Protein AF-A0A1M3KXJ3-F1 (afdb_monomer)

Secondary structure (DSSP, 8-state):
--HHHHHHHHHHHHTTTGGGG-HHHHHT--HHHHHHHHHHHHHHHHHHHH-TT-HHHHHHHHHHHHHHHHHHHHIIIIISPPPPPPPPHHHHHHH--SSPPBPPPTTTTTT--S-HHHHHIIIII-B-SEETTTEEEEEEEEEHHHHS--S--SHHHHHHHTTEEEEEE-TT--EEEEEGGGTTEEEEE-GGGTT-SEEEEESSHHHHHHHHHHHHHHHTTS-HHHHHHHTTS----HHHHHHHHHHHHTT-GGGGSTTSHHHHHHHHHHHTTSTTSS--

Solvent-accessible surface area (backbone atoms only — not comparable to full-atom values): 14868 Å² total; per-residue (Å²): 130,58,69,68,61,51,33,50,52,36,38,54,72,64,36,56,72,66,45,78,80,34,64,68,59,33,23,65,55,50,66,74,48,51,53,36,28,52,53,26,22,53,54,22,48,59,48,22,74,78,38,79,84,42,64,70,40,50,51,47,24,50,54,26,45,46,52,43,31,47,22,35,27,34,16,32,74,73,61,38,61,81,57,48,83,69,74,52,48,70,52,51,58,66,70,57,79,74,66,73,57,50,58,42,61,65,79,74,52,68,84,62,67,52,47,68,66,43,56,43,26,38,47,69,39,31,47,36,59,53,47,73,85,59,32,38,39,52,90,64,70,44,37,37,58,77,74,50,93,69,97,62,94,48,76,66,51,53,57,60,34,56,43,25,34,34,45,28,28,41,82,84,62,23,40,28,24,32,30,40,89,58,62,25,20,27,31,36,22,34,49,96,54,77,48,68,37,42,26,29,42,23,72,21,59,48,45,40,57,51,47,41,49,41,48,55,58,35,53,69,76,39,60,69,66,50,50,77,75,34,60,71,48,32,68,66,55,66,70,40,53,52,49,36,52,59,55,40,46,68,42,32,29,21,24,60,29,74,70,8,48,56,32,50,55,55,50,48,31,58,56,38,57,61,83,83,78,86,80,131

Foldseek 3Di:
DDLLVLLVVLCVVLPPPVCVVPLPCLLPPDPVNLVSLVVSLVSLVVVCVVPVPPVSSVVSNLRSQLSNLSSLQSVLQPVFDDFADQDALVVLQVLDPDADFQAADLVLCVPALADVRQSRCRHRVHHHCAFPPQWGFDNHKDQPLVVDDQPDPDPVVSVVSSQWIFGTAHPQRWTFTQGSVRRRFTWTQGVVSSRSRIAGAFSHPSLVSVLRSLVVVQCVQFDVVQCVPQPPLHAGDPVSLVSSLVSSCNRRVSCCGPRHPNVVSSVSSVVSPPDPDPDD

Nearest PDB structures (foldseek):
  7t8n-assembly1_BBB-2  TM=5.478E-01  e=6.497E+00  Escherichia coli K-12
  5m4y-assembly1_A  TM=4.853E-01  e=4.976E+00  Saccharomyces cerevisiae S288C
  5jr9-assembly1_B  TM=3.675E-01  e=3.248E+00  Nanoarchaeum equitans Kin4-M

pLDDT: mean 92.24, std 11.08, range [33.22, 98.75]

Structure (mmCIF, N/CA/C/O backbone):
data_AF-A0A1M3KXJ3-F1
#
_entry.id   AF-A0A1M3KXJ3-F1
#
loop_
_atom_site.group_PDB
_atom_site.id
_atom_site.type_symbol
_atom_site.label_atom_id
_atom_site.label_alt_id
_atom_site.label_comp_id
_atom_site.label_asym_id
_atom_site.label_entity_id
_atom_site.label_seq_id
_atom_site.pdbx_PDB_ins_code
_atom_site.Cartn_x
_atom_site.Cartn_y
_atom_site.Cartn_z
_atom_site.occupancy
_atom_site.B_iso_or_equiv
_atom_site.auth_seq_id
_atom_site.auth_comp_id
_atom_site.auth_asym_id
_atom_site.auth_atom_id
_atom_site.pdbx_PDB_model_num
ATOM 1 N N . MET A 1 1 ? 23.013 6.408 -27.801 1.00 67.50 1 MET A N 1
ATOM 2 C CA . MET A 1 1 ? 22.512 5.039 -27.582 1.00 67.50 1 MET A CA 1
ATOM 3 C C . MET A 1 1 ? 21.010 5.120 -27.737 1.00 67.50 1 MET A C 1
ATOM 5 O O . MET A 1 1 ? 20.457 6.107 -27.274 1.00 67.50 1 MET A O 1
ATOM 9 N N . ASP A 1 2 ? 20.402 4.199 -28.475 1.00 93.19 2 ASP A N 1
ATOM 10 C CA . ASP A 1 2 ? 18.945 4.160 -28.642 1.00 93.19 2 ASP A CA 1
ATOM 11 C C . ASP A 1 2 ? 18.247 3.865 -27.295 1.00 93.19 2 ASP A C 1
ATOM 13 O O . ASP A 1 2 ? 18.854 3.216 -26.437 1.00 93.19 2 ASP A O 1
ATOM 17 N N . VAL A 1 3 ? 17.026 4.373 -27.084 1.00 95.88 3 VAL A N 1
ATOM 18 C CA . VAL A 1 3 ? 16.330 4.318 -25.778 1.00 95.88 3 VAL A CA 1
ATOM 19 C C . VAL A 1 3 ? 16.058 2.879 -25.346 1.00 95.88 3 VAL A C 1
ATOM 21 O O . VAL A 1 3 ? 16.403 2.505 -24.228 1.00 95.88 3 VAL A O 1
ATOM 24 N N . ILE A 1 4 ? 15.603 2.031 -26.271 1.00 96.88 4 ILE A N 1
ATOM 25 C CA . ILE A 1 4 ? 15.375 0.597 -26.044 1.00 96.88 4 ILE A CA 1
ATOM 26 C C . ILE A 1 4 ? 16.680 -0.087 -25.621 1.00 96.88 4 ILE A C 1
ATOM 28 O O . ILE A 1 4 ? 16.717 -0.865 -24.669 1.00 96.88 4 ILE A O 1
ATOM 32 N N . THR A 1 5 ? 17.792 0.251 -26.284 1.00 97.38 5 THR A N 1
ATOM 33 C CA . THR A 1 5 ? 19.117 -0.284 -25.924 1.00 97.38 5 THR A CA 1
ATOM 34 C C . THR A 1 5 ? 19.537 0.136 -24.513 1.00 97.38 5 THR A C 1
ATOM 36 O O . THR A 1 5 ? 20.148 -0.658 -23.798 1.00 97.38 5 THR A O 1
ATOM 39 N N . LYS A 1 6 ? 19.215 1.371 -24.100 1.00 97.75 6 LYS A N 1
ATOM 40 C CA . LYS A 1 6 ? 19.494 1.865 -22.746 1.00 97.75 6 LYS A CA 1
ATOM 41 C C . LYS A 1 6 ? 18.689 1.094 -21.701 1.00 97.75 6 LYS A C 1
ATOM 43 O O . LYS A 1 6 ? 19.284 0.599 -20.749 1.00 97.75 6 LYS A O 1
ATOM 48 N N . ILE A 1 7 ? 17.383 0.945 -21.915 1.00 97.94 7 ILE A N 1
ATOM 49 C CA . ILE A 1 7 ? 16.487 0.237 -20.993 1.00 97.94 7 ILE A CA 1
ATOM 50 C C . ILE A 1 7 ? 16.932 -1.222 -20.838 1.00 97.94 7 ILE A C 1
ATOM 52 O O . ILE A 1 7 ? 17.139 -1.688 -19.722 1.00 97.94 7 ILE A O 1
ATOM 56 N N . HIS A 1 8 ? 17.207 -1.927 -21.940 1.00 97.88 8 HIS A N 1
ATOM 57 C CA . HIS A 1 8 ? 17.730 -3.294 -21.868 1.00 97.88 8 HIS A CA 1
ATOM 58 C C . HIS A 1 8 ? 19.053 -3.394 -21.102 1.00 97.88 8 HIS A C 1
ATOM 60 O O . HIS A 1 8 ? 19.276 -4.381 -20.407 1.00 97.88 8 HIS A O 1
ATOM 66 N N . ALA A 1 9 ? 19.954 -2.416 -21.226 1.00 98.06 9 ALA A N 1
ATOM 67 C CA . ALA A 1 9 ? 21.210 -2.434 -20.480 1.00 98.06 9 ALA A CA 1
ATOM 68 C C . ALA A 1 9 ? 20.977 -2.334 -18.962 1.00 98.06 9 ALA A C 1
ATOM 70 O O . ALA A 1 9 ? 21.623 -3.064 -18.208 1.00 98.06 9 ALA A O 1
ATOM 71 N N . LEU A 1 10 ? 20.033 -1.491 -18.531 1.00 98.25 10 LEU A N 1
ATOM 72 C CA . LEU A 1 10 ? 19.621 -1.375 -17.128 1.00 98.25 10 LEU A CA 1
ATOM 73 C C . LEU A 1 10 ? 18.997 -2.690 -16.637 1.00 98.25 10 LEU A C 1
ATOM 75 O O . LEU A 1 10 ? 19.512 -3.302 -15.705 1.00 98.25 10 LEU A O 1
ATOM 79 N N . LEU A 1 11 ? 17.980 -3.198 -17.341 1.00 97.69 11 LEU A N 1
ATOM 80 C CA . LEU A 1 11 ? 17.282 -4.441 -16.983 1.00 97.69 11 LEU A CA 1
ATOM 81 C C . LEU A 1 11 ? 18.219 -5.657 -16.914 1.00 97.69 11 LEU A C 1
ATOM 83 O O . LEU A 1 11 ? 18.148 -6.448 -15.975 1.00 97.69 11 LEU A O 1
ATOM 87 N N . ASN A 1 12 ? 19.150 -5.783 -17.864 1.00 97.44 12 ASN A N 1
ATOM 88 C CA . ASN A 1 12 ? 20.148 -6.856 -17.854 1.00 97.44 12 ASN A CA 1
ATOM 89 C C . ASN A 1 12 ? 21.126 -6.743 -16.677 1.00 97.44 12 ASN A C 1
ATOM 91 O O . ASN A 1 12 ? 21.611 -7.767 -16.201 1.00 97.44 12 ASN A O 1
ATOM 95 N N . THR A 1 13 ? 21.438 -5.524 -16.227 1.00 97.75 13 THR A N 1
ATOM 96 C CA . THR A 1 13 ? 22.310 -5.302 -15.061 1.00 97.75 13 THR A CA 1
ATOM 97 C C . THR A 1 13 ? 21.615 -5.748 -13.779 1.00 97.75 13 THR A C 1
ATOM 99 O O . THR A 1 13 ? 22.233 -6.421 -12.959 1.00 97.75 13 THR A O 1
ATOM 102 N N . VAL A 1 14 ? 20.316 -5.460 -13.660 1.00 96.88 14 VAL A N 1
ATOM 103 C CA . VAL A 1 14 ? 19.467 -5.906 -12.543 1.00 96.88 14 VAL A CA 1
ATOM 104 C C . VAL A 1 14 ? 19.217 -7.423 -12.579 1.00 96.88 14 VAL A C 1
ATOM 106 O O . VAL A 1 14 ? 19.021 -8.044 -11.540 1.00 96.88 14 VAL A O 1
ATOM 109 N N . GLY A 1 15 ? 19.270 -8.045 -13.762 1.00 96.75 15 GLY A N 1
ATOM 110 C CA . GLY A 1 15 ? 19.040 -9.484 -13.948 1.00 96.75 15 GLY A CA 1
ATOM 111 C C . GLY A 1 15 ? 17.609 -9.844 -14.362 1.00 96.75 15 GLY A C 1
ATOM 112 O O . GLY A 1 15 ? 17.179 -10.985 -14.194 1.00 96.75 15 GLY A O 1
ATOM 113 N N . VAL A 1 16 ? 16.862 -8.890 -14.914 1.00 96.12 16 VAL A N 1
ATOM 114 C CA . VAL A 1 16 ? 15.500 -9.090 -15.428 1.00 96.12 16 VAL A CA 1
ATOM 115 C C . VAL A 1 16 ? 15.537 -9.862 -16.764 1.00 96.12 16 VAL A C 1
ATOM 117 O O . VAL A 1 16 ? 16.384 -9.564 -17.609 1.00 96.12 16 VAL A O 1
ATOM 120 N N . PRO A 1 17 ? 14.633 -10.841 -17.003 1.00 92.94 17 PRO A N 1
ATOM 121 C CA . PRO A 1 17 ? 13.512 -11.241 -16.143 1.00 92.94 17 PRO A CA 1
ATOM 122 C C . PRO A 1 17 ? 13.842 -12.323 -15.109 1.00 92.94 17 PRO A C 1
ATOM 124 O O . PRO A 1 17 ? 12.994 -12.615 -14.280 1.00 92.94 17 PRO A O 1
ATOM 127 N N . ALA A 1 18 ? 15.037 -12.922 -15.128 1.00 95.00 18 ALA A N 1
ATOM 128 C CA . ALA A 1 18 ? 15.356 -14.083 -14.289 1.00 95.00 18 ALA A CA 1
ATOM 129 C C . ALA A 1 18 ? 15.198 -13.815 -12.780 1.00 95.00 18 ALA A C 1
ATOM 131 O O . ALA A 1 18 ? 14.803 -14.710 -12.040 1.00 95.00 18 ALA A O 1
ATOM 132 N N . ILE A 1 19 ? 15.456 -12.582 -12.331 1.00 95.06 19 ILE A N 1
ATOM 133 C CA . ILE A 1 19 ? 15.269 -12.181 -10.929 1.00 95.06 19 ILE A CA 1
ATOM 134 C C . ILE A 1 19 ? 13.810 -12.289 -10.449 1.00 95.06 19 ILE A C 1
ATOM 136 O O . ILE A 1 19 ? 13.583 -12.449 -9.258 1.00 95.06 19 ILE A O 1
ATOM 140 N N . LEU A 1 20 ? 12.821 -12.271 -11.353 1.00 92.25 20 LEU A N 1
ATOM 141 C CA . LEU A 1 20 ? 11.402 -12.422 -10.999 1.00 92.25 20 LEU A CA 1
ATOM 142 C C . LEU A 1 20 ? 11.062 -13.809 -10.437 1.00 92.25 20 LEU A C 1
ATOM 144 O O . LEU A 1 20 ? 10.040 -13.973 -9.777 1.00 92.25 20 LEU A O 1
ATOM 148 N N . GLU A 1 21 ? 11.916 -14.804 -10.680 1.00 92.88 21 GLU A N 1
ATOM 149 C CA . GLU A 1 21 ? 11.760 -16.159 -10.144 1.00 92.88 21 GLU A CA 1
ATOM 150 C C . GLU A 1 21 ? 12.375 -16.319 -8.739 1.00 92.88 21 GLU A C 1
ATOM 152 O O . GLU A 1 21 ? 12.255 -17.388 -8.137 1.00 92.88 21 GLU A O 1
ATOM 157 N N . ASP A 1 22 ? 13.027 -15.277 -8.208 1.00 95.62 22 ASP A N 1
ATOM 158 C CA . ASP A 1 22 ? 13.734 -15.292 -6.925 1.00 95.62 22 ASP A CA 1
ATOM 159 C C . ASP A 1 22 ? 13.191 -14.194 -5.981 1.00 95.62 22 ASP A C 1
ATOM 161 O O . ASP A 1 22 ? 13.680 -13.058 -5.982 1.00 95.62 22 ASP A O 1
ATOM 165 N N . PRO A 1 23 ? 12.162 -14.504 -5.166 1.00 93.81 23 PRO A N 1
ATOM 166 C CA . PRO A 1 23 ? 11.552 -13.526 -4.268 1.00 93.81 23 PRO A CA 1
ATOM 167 C C . PRO A 1 23 ? 12.518 -13.025 -3.185 1.00 93.81 23 PRO A C 1
ATOM 169 O O . PRO A 1 23 ? 12.415 -11.869 -2.779 1.00 93.81 23 PRO A O 1
ATOM 172 N N . ASP A 1 24 ? 13.481 -13.843 -2.752 1.00 95.00 24 ASP A N 1
ATOM 173 C CA . ASP A 1 24 ? 14.481 -13.442 -1.757 1.00 95.00 24 ASP A CA 1
ATOM 174 C C . ASP A 1 24 ? 15.460 -12.416 -2.357 1.00 95.00 24 ASP A C 1
ATOM 176 O O . ASP A 1 24 ? 15.818 -11.425 -1.708 1.00 95.00 24 ASP A O 1
ATOM 180 N N . ALA A 1 25 ? 15.867 -12.614 -3.617 1.00 96.50 25 ALA A N 1
ATOM 181 C CA . ALA A 1 25 ? 16.697 -11.653 -4.343 1.00 96.50 25 ALA A CA 1
ATOM 182 C C . ALA A 1 25 ? 15.957 -10.339 -4.625 1.00 96.50 25 ALA A C 1
ATOM 184 O O . ALA A 1 25 ? 16.557 -9.270 -4.509 1.00 96.50 25 ALA A O 1
ATOM 185 N N . LEU A 1 26 ? 14.662 -10.396 -4.955 1.00 96.25 26 LEU A N 1
ATOM 186 C CA . LEU A 1 26 ? 13.830 -9.197 -5.103 1.00 96.25 26 LEU A CA 1
ATOM 187 C C . LEU A 1 26 ? 13.688 -8.439 -3.779 1.00 96.25 26 LEU A C 1
ATOM 189 O O . LEU A 1 26 ? 13.876 -7.223 -3.751 1.00 96.25 26 LEU A O 1
ATOM 193 N N . ALA A 1 27 ? 13.409 -9.150 -2.682 1.00 96.25 27 ALA A N 1
ATOM 194 C CA . ALA A 1 27 ? 13.246 -8.548 -1.361 1.00 96.25 27 ALA A CA 1
ATOM 195 C C . ALA A 1 27 ? 14.524 -7.858 -0.874 1.00 96.25 27 ALA A C 1
ATOM 197 O O . ALA A 1 27 ? 14.457 -6.828 -0.215 1.00 96.25 27 ALA A O 1
ATOM 198 N N . THR A 1 28 ? 15.696 -8.405 -1.206 1.00 96.19 28 THR A N 1
ATOM 199 C CA . THR A 1 28 ? 17.003 -7.888 -0.762 1.00 96.19 28 THR A CA 1
ATOM 200 C C . THR A 1 28 ? 17.752 -7.108 -1.845 1.00 96.19 28 THR A C 1
ATOM 202 O O . THR A 1 28 ? 18.958 -6.874 -1.726 1.00 96.19 28 THR A O 1
ATOM 205 N N . MET A 1 29 ? 17.045 -6.690 -2.900 1.00 96.56 29 MET A N 1
ATOM 206 C CA . MET A 1 29 ? 17.603 -5.897 -3.991 1.00 96.56 29 MET A CA 1
ATOM 207 C C . MET A 1 29 ? 18.243 -4.608 -3.462 1.00 96.56 29 MET A C 1
ATOM 209 O O . MET A 1 29 ? 17.649 -3.896 -2.656 1.00 96.56 29 MET A O 1
ATOM 213 N N . SER A 1 30 ? 19.456 -4.303 -3.928 1.00 96.06 30 SER A N 1
ATOM 214 C CA . SER A 1 30 ? 20.171 -3.082 -3.549 1.00 96.06 30 SER A CA 1
ATOM 215 C C . SER A 1 30 ? 19.515 -1.829 -4.121 1.00 96.06 30 SER A C 1
ATOM 217 O O . SER A 1 30 ? 19.021 -1.868 -5.248 1.00 96.06 30 SER A O 1
ATOM 219 N N . ASP A 1 31 ? 19.656 -0.707 -3.418 1.00 94.75 31 ASP A N 1
ATOM 220 C CA . ASP A 1 31 ? 19.168 0.607 -3.859 1.00 94.75 31 ASP A CA 1
ATOM 221 C C . ASP A 1 31 ? 19.671 0.967 -5.269 1.00 94.75 31 ASP A C 1
ATOM 223 O O . ASP A 1 31 ? 18.864 1.285 -6.131 1.00 94.75 31 ASP A O 1
ATOM 227 N N . ASP A 1 32 ? 20.956 0.731 -5.582 1.00 97.31 32 ASP A N 1
ATOM 228 C CA . ASP A 1 32 ? 21.511 0.941 -6.935 1.00 97.31 32 ASP A CA 1
ATOM 229 C C . ASP A 1 32 ? 20.726 0.198 -8.040 1.00 97.31 32 ASP A C 1
ATOM 231 O O . ASP A 1 32 ? 20.614 0.676 -9.166 1.00 97.31 32 ASP A O 1
ATOM 235 N N . HIS A 1 33 ? 20.200 -0.999 -7.753 1.00 97.81 33 HIS A N 1
ATOM 236 C CA . HIS A 1 33 ? 19.404 -1.762 -8.720 1.00 97.81 33 HIS A CA 1
ATOM 237 C C . HIS A 1 33 ? 17.965 -1.243 -8.803 1.00 97.81 33 HIS A C 1
ATOM 239 O O . HIS A 1 33 ? 17.394 -1.248 -9.894 1.00 97.81 33 HIS A O 1
ATOM 245 N N . ARG A 1 34 ? 17.392 -0.770 -7.690 1.00 96.31 34 ARG A N 1
ATOM 246 C CA . ARG A 1 34 ? 16.081 -0.108 -7.688 1.00 96.31 34 ARG A CA 1
ATOM 247 C C . ARG A 1 34 ? 16.135 1.203 -8.463 1.00 96.31 34 ARG A C 1
ATOM 249 O O . ARG A 1 34 ? 15.298 1.402 -9.335 1.00 96.31 34 ARG A O 1
ATOM 256 N N . ASP A 1 35 ? 17.174 2.012 -8.267 1.00 97.31 35 ASP A N 1
ATOM 257 C CA . ASP A 1 35 ? 17.425 3.240 -9.033 1.00 97.31 35 ASP A CA 1
ATOM 258 C C . ASP A 1 35 ? 17.502 2.957 -10.540 1.00 97.31 35 ASP A C 1
ATOM 260 O O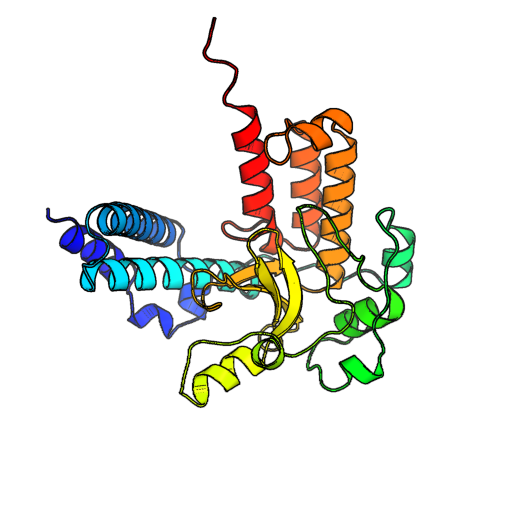 . ASP A 1 35 ? 16.924 3.677 -11.355 1.00 97.31 35 ASP A O 1
ATOM 264 N N . MET A 1 36 ? 18.169 1.865 -10.934 1.00 98.38 36 MET A N 1
ATOM 265 C CA . MET A 1 36 ? 18.207 1.432 -12.335 1.00 98.38 36 MET A CA 1
ATOM 266 C C . MET A 1 36 ? 16.830 1.015 -12.865 1.00 98.38 36 MET A C 1
ATOM 268 O O . MET A 1 36 ? 16.545 1.256 -14.040 1.00 98.38 36 MET A O 1
ATOM 272 N N . LEU A 1 37 ? 15.985 0.381 -12.044 1.00 98.00 37 LEU A N 1
ATOM 273 C CA . LEU A 1 37 ? 14.610 0.038 -12.420 1.00 98.00 37 LEU A CA 1
ATOM 274 C C . LEU A 1 37 ? 13.727 1.284 -12.537 1.00 98.00 37 LEU A C 1
ATOM 276 O O . LEU A 1 37 ? 12.976 1.378 -13.506 1.00 98.00 37 LEU A O 1
ATOM 280 N N . HIS A 1 38 ? 13.858 2.248 -11.623 1.00 97.00 38 HIS A N 1
ATOM 281 C CA . HIS A 1 38 ? 13.211 3.558 -11.725 1.00 97.00 38 HIS A CA 1
ATOM 282 C C . HIS A 1 38 ? 13.610 4.261 -13.024 1.00 97.00 38 HIS A C 1
ATOM 284 O O . HIS A 1 38 ? 12.745 4.626 -13.817 1.00 97.00 38 HIS A O 1
ATOM 290 N N . GLU A 1 39 ? 14.913 4.355 -13.314 1.00 98.19 39 GLU A N 1
ATOM 291 C CA . GLU A 1 39 ? 15.399 4.959 -14.559 1.00 98.19 39 GLU A CA 1
ATOM 292 C C . GLU A 1 39 ? 14.867 4.214 -15.794 1.00 98.19 39 GLU A C 1
ATOM 294 O O . GLU A 1 39 ? 14.459 4.839 -16.774 1.00 98.19 39 GLU A O 1
ATOM 299 N N . ALA A 1 40 ? 14.859 2.879 -15.769 1.00 98.25 40 ALA A N 1
ATOM 300 C CA . ALA A 1 40 ? 14.334 2.063 -16.860 1.00 98.25 40 ALA A CA 1
ATOM 301 C C . ALA A 1 40 ? 12.837 2.313 -17.095 1.00 98.25 40 ALA A C 1
ATOM 303 O O . ALA A 1 40 ? 12.438 2.503 -18.246 1.00 98.25 40 ALA A O 1
ATOM 304 N N . ARG A 1 41 ? 12.040 2.346 -16.021 1.00 97.75 41 ARG A N 1
ATOM 305 C CA . ARG A 1 41 ? 10.599 2.618 -16.048 1.00 97.75 41 ARG A CA 1
ATOM 306 C C . ARG A 1 41 ? 10.313 4.010 -16.591 1.00 97.75 41 ARG A C 1
ATOM 308 O O . ARG A 1 41 ? 9.506 4.137 -17.504 1.00 97.75 41 ARG A O 1
ATOM 315 N N . ASP A 1 42 ? 10.998 5.033 -16.092 1.00 97.81 42 ASP A N 1
ATOM 316 C CA . ASP A 1 42 ? 10.760 6.421 -16.498 1.00 97.81 42 ASP A CA 1
ATOM 317 C C . ASP A 1 42 ? 11.118 6.630 -17.978 1.00 97.81 42 ASP A C 1
ATOM 319 O O . ASP A 1 42 ? 10.345 7.214 -18.738 1.00 97.81 42 ASP A O 1
ATOM 323 N N . LEU A 1 43 ? 12.247 6.067 -18.430 1.00 97.94 43 LEU A N 1
ATOM 324 C CA . LEU A 1 43 ? 12.624 6.077 -19.848 1.00 97.94 43 LEU A CA 1
ATOM 325 C C . LEU A 1 43 ? 11.604 5.349 -20.727 1.00 97.94 43 LEU A C 1
ATOM 327 O O . LEU A 1 43 ? 11.322 5.814 -21.833 1.00 97.94 43 LEU A O 1
ATOM 331 N N . ALA A 1 44 ? 11.102 4.198 -20.274 1.00 97.25 44 ALA A N 1
ATOM 332 C CA . ALA A 1 44 ? 10.108 3.426 -21.008 1.00 97.25 44 ALA A CA 1
ATOM 333 C C . ALA A 1 44 ? 8.773 4.178 -21.075 1.00 97.25 44 ALA A C 1
ATOM 335 O O . ALA A 1 44 ? 8.217 4.302 -22.161 1.00 97.25 44 ALA A O 1
ATOM 336 N N . SER A 1 45 ? 8.323 4.756 -19.960 1.00 96.81 45 SER A N 1
ATOM 337 C CA . SER A 1 45 ? 7.091 5.542 -19.862 1.00 96.81 45 SER A CA 1
ATOM 338 C C . SER A 1 45 ? 7.102 6.726 -20.832 1.00 96.81 45 SER A C 1
ATOM 340 O O . SER A 1 45 ? 6.263 6.794 -21.729 1.00 96.81 45 SER A O 1
ATOM 342 N N . THR A 1 46 ? 8.136 7.577 -20.777 1.00 97.50 46 THR A N 1
ATOM 343 C CA . THR A 1 46 ? 8.282 8.702 -21.721 1.00 97.50 46 THR A CA 1
ATOM 344 C C . THR A 1 46 ? 8.321 8.229 -23.179 1.00 97.50 46 THR A C 1
ATOM 346 O O . THR A 1 46 ? 7.753 8.863 -24.064 1.00 97.50 46 THR A O 1
ATOM 349 N N . ALA A 1 47 ? 8.983 7.105 -23.465 1.00 97.06 47 ALA A N 1
ATOM 350 C CA . ALA A 1 47 ? 9.056 6.584 -24.827 1.00 97.06 47 ALA A CA 1
ATOM 351 C C . ALA A 1 47 ? 7.712 6.014 -25.324 1.00 97.06 47 ALA A C 1
ATOM 353 O O . ALA A 1 47 ? 7.405 6.156 -26.510 1.00 97.06 47 ALA A O 1
ATOM 354 N N . VAL A 1 48 ? 6.915 5.397 -24.445 1.00 97.31 48 VAL A N 1
ATOM 355 C CA . VAL A 1 48 ? 5.551 4.929 -24.746 1.00 97.31 48 VAL A CA 1
ATOM 356 C C . VAL A 1 48 ? 4.622 6.113 -25.004 1.00 97.31 48 VAL A C 1
ATOM 358 O O . VAL A 1 48 ? 3.858 6.066 -25.962 1.00 97.31 48 VAL A O 1
ATOM 361 N N . GLU A 1 49 ? 4.726 7.212 -24.255 1.00 96.44 49 GLU A N 1
ATOM 362 C CA . GLU A 1 49 ? 3.953 8.434 -24.539 1.00 96.44 49 GLU A CA 1
ATOM 363 C C . GLU A 1 49 ? 4.215 8.969 -25.958 1.00 96.44 49 GLU A C 1
ATOM 365 O O . GLU A 1 49 ? 3.295 9.390 -26.663 1.00 96.44 49 GLU A O 1
ATOM 370 N N . GLU A 1 50 ? 5.470 8.919 -26.414 1.00 96.44 50 GLU A N 1
ATOM 371 C CA . GLU A 1 50 ? 5.840 9.316 -27.776 1.00 96.44 50 GLU A CA 1
ATOM 372 C C . GLU A 1 50 ? 5.396 8.298 -28.842 1.00 96.44 50 GLU A C 1
ATOM 374 O O . GLU A 1 50 ? 5.168 8.667 -30.003 1.00 96.44 50 GLU A O 1
ATOM 379 N N . LYS A 1 51 ? 5.312 7.011 -28.481 1.00 96.31 51 LYS A N 1
ATOM 380 C CA . LYS A 1 51 ? 5.015 5.885 -29.380 1.00 96.31 51 LYS A CA 1
ATOM 381 C C . LYS A 1 51 ? 4.107 4.845 -28.701 1.00 96.31 51 LYS A C 1
ATOM 383 O O . LYS A 1 51 ? 4.557 3.736 -28.415 1.00 96.31 51 LYS A O 1
ATOM 388 N N . PRO A 1 52 ? 2.813 5.150 -28.525 1.00 94.94 52 PRO A N 1
ATOM 389 C CA . PRO A 1 52 ? 1.914 4.333 -27.706 1.00 94.94 52 PRO A CA 1
ATOM 390 C C . PRO A 1 52 ? 1.554 2.975 -28.320 1.00 94.94 52 PRO A C 1
ATOM 392 O O . PRO A 1 52 ? 0.987 2.138 -27.640 1.00 94.94 52 PRO A O 1
ATOM 395 N N . GLU A 1 53 ? 1.872 2.748 -29.595 1.00 96.31 53 GLU A N 1
ATOM 396 C CA . GLU A 1 53 ? 1.606 1.489 -30.309 1.00 96.31 53 GLU A CA 1
ATOM 397 C C . GLU A 1 53 ? 2.870 0.610 -30.433 1.00 96.31 53 GLU A C 1
ATOM 399 O O . GLU A 1 53 ? 2.866 -0.404 -31.132 1.00 96.31 53 GLU A O 1
ATOM 404 N N . ASP A 1 54 ? 3.997 1.030 -29.846 1.00 97.00 54 ASP A N 1
ATOM 405 C CA . ASP A 1 54 ? 5.253 0.278 -29.900 1.00 97.00 54 ASP A CA 1
ATOM 406 C C . ASP A 1 54 ? 5.249 -0.820 -28.827 1.00 97.00 54 ASP A C 1
ATOM 408 O O . ASP A 1 54 ? 5.606 -0.589 -27.671 1.00 97.00 54 ASP A O 1
ATOM 412 N N . GLU A 1 55 ? 4.840 -2.027 -29.232 1.00 96.69 55 GLU A N 1
ATOM 413 C CA . GLU A 1 55 ? 4.742 -3.214 -28.367 1.00 96.69 55 GLU A CA 1
ATOM 414 C C . GLU A 1 55 ? 6.027 -3.465 -27.562 1.00 96.69 55 GLU A C 1
ATOM 416 O O . GLU A 1 55 ? 5.963 -3.808 -26.386 1.00 96.69 55 GLU A O 1
ATOM 421 N N . GLN A 1 56 ? 7.207 -3.222 -28.147 1.00 96.44 56 GLN A N 1
ATOM 422 C CA . GLN A 1 56 ? 8.470 -3.443 -27.442 1.00 96.44 56 GLN A CA 1
ATOM 423 C C . GLN A 1 56 ? 8.668 -2.448 -26.292 1.00 96.44 56 GLN A C 1
ATOM 425 O O . GLN A 1 56 ? 9.227 -2.807 -25.256 1.00 96.44 56 GLN A O 1
ATOM 430 N N . LEU A 1 57 ? 8.253 -1.192 -26.465 1.00 97.00 57 LEU A N 1
ATOM 431 C CA . LEU A 1 57 ? 8.333 -0.189 -25.403 1.00 97.00 57 LEU A CA 1
ATOM 432 C C . LEU A 1 57 ? 7.311 -0.461 -24.299 1.00 97.00 57 LEU A C 1
ATOM 434 O O . LEU A 1 57 ? 7.655 -0.316 -23.126 1.00 97.00 57 LEU A O 1
ATOM 438 N N . ILE A 1 58 ? 6.110 -0.915 -24.664 1.00 96.19 58 ILE A N 1
ATOM 439 C CA . ILE A 1 58 ? 5.081 -1.343 -23.708 1.00 96.19 58 ILE A CA 1
ATOM 440 C C . ILE A 1 58 ? 5.590 -2.518 -22.866 1.00 96.19 58 ILE A C 1
ATOM 442 O O . ILE A 1 58 ? 5.530 -2.454 -21.639 1.00 96.19 58 ILE A O 1
ATOM 446 N N . ASP A 1 59 ? 6.168 -3.545 -23.493 1.00 95.94 59 ASP A N 1
ATOM 447 C CA . ASP A 1 59 ? 6.734 -4.701 -22.786 1.00 95.94 59 ASP A CA 1
ATOM 448 C C . ASP A 1 59 ? 7.835 -4.279 -21.805 1.00 95.94 59 ASP A C 1
ATOM 450 O O . ASP A 1 59 ? 7.892 -4.748 -20.669 1.00 95.94 59 ASP A O 1
ATOM 454 N N . LEU A 1 60 ? 8.716 -3.365 -22.221 1.00 97.31 60 LEU A N 1
ATOM 455 C CA . LEU A 1 60 ? 9.791 -2.857 -21.369 1.00 97.31 60 LEU A CA 1
ATOM 456 C C . LEU A 1 60 ? 9.271 -2.033 -20.192 1.00 97.31 60 LEU A C 1
ATOM 458 O O . LEU A 1 60 ? 9.801 -2.151 -19.082 1.00 97.31 60 LEU A O 1
ATOM 462 N N . LEU A 1 61 ? 8.243 -1.218 -20.422 1.00 97.25 61 LEU A N 1
ATOM 463 C CA . LEU A 1 61 ? 7.557 -0.474 -19.375 1.00 97.25 61 LEU A CA 1
ATOM 464 C C . LEU A 1 61 ? 6.919 -1.442 -18.369 1.00 97.25 61 LEU A C 1
ATOM 466 O O . LEU A 1 61 ? 7.177 -1.331 -17.173 1.00 97.25 61 LEU A O 1
ATOM 470 N N . TYR A 1 62 ? 6.196 -2.454 -18.849 1.00 95.19 62 TYR A N 1
ATOM 471 C CA . TYR A 1 62 ? 5.593 -3.476 -17.997 1.00 95.19 62 TYR A CA 1
ATOM 472 C C . TYR A 1 62 ? 6.643 -4.242 -17.190 1.00 95.19 62 TYR A C 1
ATOM 474 O O . TYR A 1 62 ? 6.547 -4.333 -15.971 1.00 95.19 62 TYR A O 1
ATOM 482 N N . MET A 1 63 ? 7.703 -4.739 -17.831 1.00 95.75 63 MET A N 1
ATOM 483 C CA . MET A 1 63 ? 8.767 -5.480 -17.149 1.00 95.75 63 MET A CA 1
ATOM 484 C C . MET A 1 63 ? 9.472 -4.646 -16.075 1.00 95.75 63 MET A C 1
ATOM 486 O O . MET A 1 63 ? 9.737 -5.154 -14.985 1.00 95.75 63 MET A O 1
ATOM 490 N N . SER A 1 64 ? 9.807 -3.389 -16.379 1.00 97.38 64 SER A N 1
ATOM 491 C CA . SER A 1 64 ? 10.488 -2.502 -15.427 1.00 97.38 64 SER A CA 1
ATOM 492 C C . SER A 1 64 ? 9.587 -2.147 -14.245 1.00 97.38 64 SER A C 1
ATOM 494 O O . SER A 1 64 ? 10.015 -2.320 -13.104 1.00 97.38 64 SER A O 1
ATOM 496 N N . HIS A 1 65 ? 8.336 -1.751 -14.505 1.00 96.69 65 HIS A N 1
ATOM 497 C CA . HIS A 1 65 ? 7.360 -1.414 -13.465 1.00 96.69 65 HIS A CA 1
ATOM 498 C C . HIS A 1 65 ? 7.048 -2.608 -12.566 1.00 96.69 65 HIS A C 1
ATOM 500 O O . HIS A 1 65 ? 7.212 -2.521 -11.354 1.00 96.69 65 HIS A O 1
ATOM 506 N N . MET A 1 66 ? 6.706 -3.755 -13.156 1.00 95.19 66 MET A N 1
ATOM 507 C CA . MET A 1 66 ? 6.351 -4.963 -12.409 1.00 95.19 66 MET A CA 1
ATOM 508 C C . MET A 1 66 ? 7.501 -5.494 -11.560 1.00 95.19 66 MET A C 1
ATOM 510 O O . MET A 1 66 ? 7.284 -5.952 -10.437 1.00 95.19 66 MET A O 1
ATOM 514 N N . THR A 1 67 ? 8.736 -5.437 -12.069 1.00 96.75 67 THR A N 1
ATOM 515 C CA . THR A 1 67 ? 9.909 -5.839 -11.279 1.00 96.75 67 THR A CA 1
ATOM 516 C C . THR A 1 67 ? 10.104 -4.894 -10.099 1.00 96.75 67 THR A C 1
ATOM 518 O O . THR A 1 67 ? 10.326 -5.355 -8.978 1.00 96.75 67 THR A O 1
ATOM 521 N N . LEU A 1 68 ? 9.998 -3.585 -10.339 1.00 97.25 68 LEU A N 1
ATOM 522 C CA . LEU A 1 68 ? 10.174 -2.566 -9.313 1.00 97.25 68 LEU A CA 1
ATOM 523 C C . LEU A 1 68 ? 9.122 -2.697 -8.208 1.00 97.25 68 LEU A C 1
ATOM 525 O O . LEU A 1 68 ? 9.498 -2.906 -7.054 1.00 97.25 68 LEU A O 1
ATOM 529 N N . SER A 1 69 ? 7.836 -2.678 -8.565 1.00 96.56 69 SER A N 1
ATOM 530 C CA . SER A 1 69 ? 6.728 -2.766 -7.609 1.00 96.56 69 SER A CA 1
ATOM 531 C C . SER A 1 69 ? 6.794 -4.058 -6.795 1.00 96.56 69 SER A C 1
ATOM 533 O O . SER A 1 69 ? 6.659 -4.045 -5.574 1.00 96.56 69 SER A O 1
ATOM 535 N N . THR A 1 70 ? 7.101 -5.188 -7.445 1.00 96.25 70 THR A N 1
ATOM 536 C CA . THR A 1 70 ? 7.256 -6.476 -6.752 1.00 96.25 70 THR A CA 1
ATOM 537 C C . THR A 1 70 ? 8.440 -6.447 -5.789 1.00 96.25 70 THR A C 1
ATOM 539 O O . THR A 1 70 ? 8.324 -6.941 -4.669 1.00 96.25 70 THR A O 1
ATOM 542 N N . SER A 1 71 ? 9.572 -5.851 -6.179 1.00 97.44 71 SER A N 1
ATOM 543 C CA . SER A 1 71 ? 10.738 -5.732 -5.295 1.00 97.44 71 SER A CA 1
ATOM 544 C C . SER A 1 71 ? 10.457 -4.865 -4.063 1.00 97.44 71 SER A C 1
ATOM 546 O O . SER A 1 71 ? 10.849 -5.238 -2.959 1.00 97.44 71 SER A O 1
ATOM 548 N N . GLN A 1 72 ? 9.731 -3.755 -4.226 1.00 97.50 72 GLN A N 1
ATOM 549 C CA . GLN A 1 72 ? 9.355 -2.844 -3.139 1.00 97.50 72 GLN A CA 1
ATOM 550 C C . GLN A 1 72 ? 8.342 -3.496 -2.190 1.00 97.50 72 GLN A C 1
ATOM 552 O O . GLN A 1 72 ? 8.510 -3.456 -0.966 1.00 97.50 72 GLN A O 1
ATOM 557 N N . TYR A 1 73 ? 7.337 -4.180 -2.746 1.00 97.69 73 TYR A N 1
ATOM 558 C CA . TYR A 1 73 ? 6.383 -4.968 -1.968 1.00 97.69 73 TYR A CA 1
ATOM 559 C C . TYR A 1 73 ? 7.095 -6.053 -1.152 1.00 97.69 73 TYR A C 1
ATOM 561 O O . TYR A 1 73 ? 6.952 -6.107 0.069 1.00 97.69 73 TYR A O 1
ATOM 569 N N . LEU A 1 74 ? 7.919 -6.886 -1.797 1.00 97.19 74 LEU A N 1
ATOM 570 C CA . LEU A 1 74 ? 8.627 -7.975 -1.121 1.00 97.19 74 LEU A CA 1
ATOM 571 C C . LEU A 1 74 ? 9.647 -7.469 -0.102 1.00 97.19 74 LEU A C 1
ATOM 573 O O . LEU A 1 74 ? 9.797 -8.093 0.945 1.00 97.19 74 LEU A O 1
ATOM 577 N N . TYR A 1 75 ? 10.312 -6.341 -0.355 1.00 97.50 75 TYR A N 1
ATOM 578 C CA . TYR A 1 75 ? 11.162 -5.704 0.648 1.00 97.50 75 TYR A CA 1
ATOM 579 C C . TYR A 1 75 ? 10.358 -5.348 1.899 1.00 97.50 75 TYR A C 1
ATOM 581 O O . TYR A 1 75 ? 10.746 -5.730 3.001 1.00 97.50 75 TYR A O 1
ATOM 589 N N . SER A 1 76 ? 9.211 -4.691 1.728 1.00 97.69 76 SER A N 1
ATOM 590 C CA . SER A 1 76 ? 8.345 -4.280 2.839 1.00 97.69 76 SER A CA 1
ATOM 591 C C . SER A 1 76 ? 7.813 -5.474 3.638 1.00 97.69 76 SER A C 1
ATOM 593 O O . SER A 1 76 ? 7.695 -5.391 4.857 1.00 97.69 76 SER A O 1
ATOM 595 N N . VAL A 1 77 ? 7.537 -6.596 2.966 1.00 95.75 77 VAL A N 1
ATOM 596 C CA . VAL A 1 77 ? 7.023 -7.823 3.596 1.00 95.75 77 VAL A CA 1
ATOM 597 C C . VAL A 1 77 ? 8.124 -8.653 4.270 1.00 95.75 77 VAL A C 1
ATOM 599 O O . VAL A 1 77 ? 7.894 -9.205 5.343 1.00 95.75 77 VAL A O 1
ATOM 602 N N . LEU A 1 78 ? 9.297 -8.798 3.643 1.00 93.50 78 LEU A N 1
ATOM 603 C CA . LEU A 1 78 ? 10.292 -9.818 4.017 1.00 93.50 78 LEU A CA 1
ATOM 604 C C . LEU A 1 78 ? 11.606 -9.259 4.571 1.00 93.50 78 LEU A C 1
ATOM 606 O O . LEU A 1 78 ? 12.314 -9.980 5.276 1.00 93.50 78 LEU A O 1
ATOM 610 N N . ALA A 1 79 ? 11.972 -8.028 4.215 1.00 91.31 79 ALA A N 1
ATOM 611 C CA . ALA A 1 79 ? 13.296 -7.468 4.491 1.00 91.31 79 ALA A CA 1
ATOM 612 C C . ALA A 1 79 ? 13.270 -6.210 5.369 1.00 91.31 79 ALA A C 1
ATOM 614 O O . ALA A 1 79 ? 14.293 -5.877 5.970 1.00 91.31 79 ALA A O 1
ATOM 615 N N . ALA A 1 80 ? 12.127 -5.530 5.464 1.00 92.06 80 ALA A N 1
ATOM 616 C CA . ALA A 1 80 ? 11.909 -4.488 6.454 1.00 92.06 80 ALA A CA 1
ATOM 617 C C . ALA A 1 80 ? 11.936 -5.068 7.881 1.00 92.06 80 ALA A C 1
ATOM 619 O O . ALA A 1 80 ? 11.802 -6.275 8.097 1.00 92.06 80 ALA A O 1
ATOM 620 N N . ASP A 1 81 ? 12.121 -4.190 8.869 1.00 93.75 81 ASP A N 1
ATOM 621 C CA . ASP A 1 81 ? 12.066 -4.581 10.276 1.00 93.75 81 ASP A CA 1
ATOM 622 C C . ASP A 1 81 ? 10.692 -5.187 10.625 1.00 93.75 81 ASP A C 1
ATOM 624 O O . ASP A 1 81 ? 9.651 -4.744 10.133 1.00 93.75 81 ASP A O 1
ATOM 628 N N . GLU A 1 82 ? 10.692 -6.201 11.499 1.00 93.94 82 GLU A N 1
ATOM 629 C CA . GLU A 1 82 ? 9.479 -6.933 11.876 1.00 93.94 82 GLU A CA 1
ATOM 630 C C . GLU A 1 82 ? 8.433 -5.984 12.498 1.00 93.94 82 GLU A C 1
ATOM 632 O O . GLU A 1 82 ? 8.768 -5.217 13.413 1.00 93.94 82 GLU A O 1
ATOM 637 N N . PRO A 1 83 ? 7.163 -6.032 12.050 1.00 96.44 83 PRO A N 1
ATOM 638 C CA . PRO A 1 83 ? 6.112 -5.213 12.631 1.00 96.44 83 PRO A CA 1
ATOM 639 C C . PRO A 1 83 ? 5.894 -5.576 14.103 1.00 96.44 83 PRO A C 1
ATOM 641 O O . PRO A 1 83 ? 6.000 -6.731 14.526 1.00 96.44 83 PRO A O 1
ATOM 644 N N . ALA A 1 84 ? 5.546 -4.575 14.907 1.00 97.00 84 ALA A N 1
ATOM 645 C CA . ALA A 1 84 ? 5.190 -4.798 16.297 1.00 97.00 84 ALA A CA 1
ATOM 646 C C . ALA A 1 84 ? 3.900 -5.628 16.403 1.00 97.00 84 ALA A C 1
ATOM 648 O O . ALA A 1 84 ? 3.103 -5.742 15.475 1.00 97.00 84 ALA A O 1
ATOM 649 N N . ALA A 1 85 ? 3.649 -6.198 17.580 1.00 96.31 85 ALA A N 1
ATOM 650 C CA . ALA A 1 85 ? 2.377 -6.862 17.818 1.00 96.31 85 ALA A CA 1
ATOM 651 C C . ALA A 1 85 ? 1.218 -5.851 17.748 1.00 96.31 85 ALA A C 1
ATOM 653 O O . ALA A 1 85 ? 1.238 -4.819 18.424 1.00 96.31 85 ALA A O 1
ATOM 654 N N . VAL A 1 86 ? 0.178 -6.199 16.989 1.00 94.75 86 VAL A N 1
ATOM 655 C CA . VAL A 1 86 ? -1.065 -5.422 16.918 1.00 94.75 86 VAL A CA 1
ATOM 656 C C . VAL A 1 86 ? -1.674 -5.286 18.327 1.00 94.75 86 VAL A C 1
ATOM 658 O O . VAL A 1 86 ? -1.798 -6.297 19.032 1.00 94.75 86 VAL A O 1
ATOM 661 N N . PRO A 1 87 ? -2.101 -4.080 18.751 1.00 94.81 87 PRO A N 1
ATOM 662 C CA . PRO A 1 87 ? -2.843 -3.891 19.992 1.00 94.81 87 PRO A CA 1
ATOM 663 C C . PRO A 1 87 ? -4.134 -4.707 20.033 1.00 94.81 87 PRO A C 1
ATOM 665 O O . PRO A 1 87 ? -4.710 -5.085 19.012 1.00 94.81 87 PRO A O 1
ATOM 668 N N . SER A 1 88 ? -4.652 -4.945 21.233 1.00 96.50 88 SER A N 1
ATOM 669 C CA . SER A 1 88 ? -5.918 -5.666 21.367 1.00 96.50 88 SER A CA 1
ATOM 670 C C . SER A 1 88 ? -7.087 -4.892 20.730 1.00 96.50 88 SER A C 1
ATOM 672 O O . SER A 1 88 ? -7.089 -3.657 20.735 1.00 96.50 88 SER A O 1
ATOM 674 N N . PRO A 1 89 ? -8.164 -5.572 20.286 1.00 96.50 89 PRO A N 1
ATOM 675 C CA . PRO A 1 89 ? -9.363 -4.898 19.787 1.00 96.50 89 PRO A CA 1
ATOM 676 C C . PRO A 1 89 ? -9.948 -3.850 20.746 1.00 96.50 89 PRO A C 1
ATOM 678 O O . PRO A 1 89 ? -10.509 -2.844 20.316 1.00 96.50 89 PRO A O 1
ATOM 681 N N . ALA A 1 90 ? -9.830 -4.068 22.058 1.00 95.44 90 ALA A N 1
ATOM 682 C CA . ALA A 1 90 ? -10.289 -3.116 23.065 1.00 95.44 90 ALA A CA 1
ATOM 683 C C . ALA A 1 90 ? -9.434 -1.839 23.094 1.00 95.44 90 ALA A C 1
ATOM 685 O O . ALA A 1 90 ? -9.968 -0.752 23.313 1.00 95.44 90 ALA A O 1
ATOM 686 N N . GLU A 1 91 ? -8.125 -1.964 22.877 1.00 95.56 91 GLU A N 1
ATOM 687 C CA . GLU A 1 91 ? -7.213 -0.824 22.773 1.00 95.56 91 GLU A CA 1
ATOM 688 C C . GLU A 1 91 ? -7.448 -0.059 21.476 1.00 95.56 91 GLU A C 1
ATOM 690 O O . GLU A 1 91 ? -7.636 1.152 21.550 1.00 95.56 91 GLU A O 1
ATOM 695 N N . LEU A 1 92 ? -7.5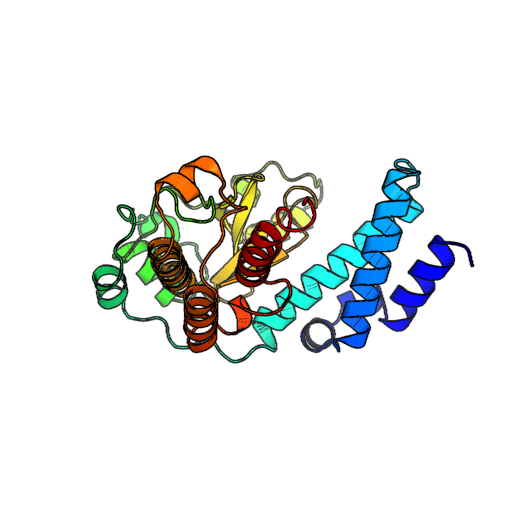66 -0.752 20.336 1.00 95.25 92 LEU A N 1
ATOM 696 C CA . LEU A 1 92 ? -7.871 -0.128 19.042 1.00 95.25 92 LEU A CA 1
ATOM 697 C C . LEU A 1 92 ? -9.180 0.675 19.091 1.00 95.25 92 LEU A C 1
ATOM 699 O O . LEU A 1 92 ? -9.192 1.855 18.751 1.00 95.25 92 LEU A O 1
ATOM 703 N N . ASN A 1 93 ? -10.261 0.088 19.620 1.00 93.19 93 ASN A N 1
ATOM 704 C CA . ASN A 1 93 ? -11.538 0.792 19.812 1.00 93.19 93 ASN A CA 1
ATOM 705 C C . ASN A 1 93 ? -11.425 2.008 20.745 1.00 93.19 93 ASN A C 1
ATOM 707 O O . ASN A 1 93 ? -12.196 2.955 20.626 1.00 93.19 93 ASN A O 1
ATOM 711 N N . LYS A 1 94 ? -10.518 1.966 21.727 1.00 92.75 94 LYS A N 1
ATOM 712 C CA . LYS A 1 94 ? -10.332 3.054 22.692 1.00 92.75 94 LYS A CA 1
ATOM 713 C C . LYS A 1 94 ? -9.533 4.211 22.096 1.00 92.75 94 LYS A C 1
ATOM 715 O O . LYS A 1 94 ? -9.768 5.354 22.478 1.00 92.75 94 LYS A O 1
ATOM 720 N N . THR A 1 95 ? -8.550 3.913 21.251 1.00 89.94 95 THR A N 1
ATOM 721 C CA . THR A 1 95 ? -7.684 4.920 20.627 1.00 89.94 95 THR A CA 1
ATOM 722 C C . THR A 1 95 ? -8.287 5.513 19.366 1.00 89.94 95 THR A C 1
ATOM 724 O O . THR A 1 95 ? -7.923 6.630 19.017 1.00 89.94 95 THR A O 1
ATOM 727 N N . TRP A 1 96 ? -9.194 4.790 18.705 1.00 91.62 96 TRP A N 1
ATOM 728 C CA . TRP A 1 96 ? -9.875 5.274 17.515 1.00 91.62 96 TRP A CA 1
ATOM 729 C C . TRP A 1 96 ? -10.756 6.490 17.825 1.00 91.62 96 TRP A C 1
ATOM 731 O O . TRP A 1 96 ? -11.655 6.438 18.668 1.00 91.62 96 TRP A O 1
ATOM 741 N N . ALA A 1 97 ? -10.490 7.585 17.125 1.00 86.75 97 ALA A N 1
ATOM 742 C CA . ALA A 1 97 ? -11.193 8.859 17.223 1.00 86.75 97 ALA A CA 1
ATOM 743 C C . ALA A 1 97 ? -11.734 9.339 15.865 1.00 86.75 97 ALA A C 1
ATOM 745 O O . ALA A 1 97 ? -12.217 10.469 15.779 1.00 86.75 97 ALA A O 1
ATOM 746 N N . GLY A 1 98 ? -11.624 8.505 14.827 1.00 81.50 98 GLY A N 1
ATOM 747 C CA . GLY A 1 98 ? -12.115 8.786 13.484 1.00 81.50 98 GLY A CA 1
ATOM 748 C C . GLY A 1 98 ? -13.605 8.479 13.314 1.00 81.50 98 GLY A C 1
ATOM 749 O O . GLY A 1 98 ? -14.406 8.522 14.255 1.00 81.50 98 GLY A O 1
ATOM 750 N N . ARG A 1 99 ? -13.981 8.161 12.076 1.00 87.00 99 ARG A N 1
ATOM 751 C CA . ARG A 1 99 ? -15.364 7.870 11.668 1.00 87.00 99 ARG A CA 1
ATOM 752 C C . ARG A 1 99 ? -15.942 6.615 12.336 1.00 87.00 99 ARG A C 1
ATOM 754 O O . ARG A 1 99 ? -15.193 5.782 12.842 1.00 87.00 99 ARG A O 1
ATOM 761 N N . PRO A 1 100 ? -17.277 6.455 12.382 1.00 92.19 100 PRO A N 1
ATOM 762 C CA . PRO A 1 100 ? -17.893 5.262 12.955 1.00 92.19 100 PRO A CA 1
ATOM 763 C C . PRO A 1 100 ? -17.386 3.975 12.294 1.00 92.19 100 PRO A C 1
ATOM 765 O O . PRO A 1 100 ? -17.441 3.837 11.080 1.00 92.19 100 PRO A O 1
ATOM 768 N N . LEU A 1 101 ? -16.939 3.020 13.109 1.00 94.12 101 LEU A N 1
ATOM 769 C CA . LEU A 1 101 ? -16.459 1.726 12.631 1.00 94.12 101 LEU A CA 1
ATOM 770 C C . LEU A 1 101 ? -17.620 0.751 12.405 1.00 94.12 101 LEU A C 1
ATOM 772 O O . LEU A 1 101 ? -18.497 0.587 13.263 1.00 94.12 101 LEU A O 1
ATOM 776 N N . VAL A 1 102 ? -17.583 0.054 11.275 1.00 95.50 102 VAL A N 1
ATOM 777 C CA . VAL A 1 102 ? -18.518 -0.993 10.871 1.00 95.50 102 VAL A CA 1
ATOM 778 C C . VAL A 1 102 ? -17.835 -2.350 11.003 1.00 95.50 102 VAL A C 1
ATOM 780 O O . VAL A 1 102 ? -16.772 -2.605 10.444 1.00 95.50 102 VAL A O 1
ATOM 783 N N . LYS A 1 103 ? -18.450 -3.235 11.790 1.00 97.38 103 LYS A N 1
ATOM 784 C CA . LYS A 1 103 ? -17.926 -4.578 12.065 1.00 97.38 103 LYS A CA 1
ATOM 785 C C . LYS A 1 103 ? -18.395 -5.564 11.012 1.00 97.38 103 LYS A C 1
ATOM 787 O O . LYS A 1 103 ? -19.561 -5.542 10.620 1.00 97.38 103 LYS A O 1
ATOM 792 N N . TYR A 1 104 ? -17.518 -6.495 10.669 1.00 97.38 104 TYR A N 1
ATOM 793 C CA . TYR A 1 104 ? -17.810 -7.550 9.710 1.00 97.38 104 TYR A CA 1
ATOM 794 C C . TYR A 1 104 ? -18.473 -8.757 10.384 1.00 97.38 104 TYR A C 1
ATOM 796 O O . TYR A 1 104 ? -18.152 -9.118 11.523 1.00 97.38 104 TYR A O 1
ATOM 804 N N . ASP A 1 105 ? -19.401 -9.409 9.676 1.00 95.88 105 ASP A N 1
ATOM 805 C CA . ASP A 1 105 ? -20.007 -10.656 10.147 1.00 95.88 105 ASP A CA 1
ATOM 806 C C . ASP A 1 105 ? -18.949 -11.763 10.161 1.00 95.88 105 ASP A C 1
ATOM 808 O O . ASP A 1 105 ? -18.387 -12.131 9.132 1.00 95.88 105 ASP A O 1
ATOM 812 N N . LYS A 1 106 ? -18.722 -12.356 11.334 1.00 94.25 106 LYS A N 1
ATOM 813 C CA . LYS A 1 106 ? -17.786 -13.469 11.511 1.00 94.25 106 LYS A CA 1
ATOM 814 C C . LYS A 1 106 ? -18.042 -14.641 10.554 1.00 94.25 106 LYS A C 1
ATOM 816 O O . LYS A 1 106 ? -17.098 -15.324 10.171 1.00 94.25 106 LYS A O 1
ATOM 821 N N . ASN A 1 107 ? -19.293 -14.900 10.176 1.00 93.56 107 ASN A N 1
ATOM 822 C CA . ASN A 1 107 ? -19.630 -15.966 9.232 1.00 93.56 107 ASN A CA 1
ATOM 823 C C . ASN A 1 107 ? -19.193 -15.647 7.801 1.00 93.56 107 ASN A C 1
ATOM 825 O O . ASN A 1 107 ? -18.928 -16.583 7.050 1.00 93.56 107 ASN A O 1
ATOM 829 N N . ALA A 1 108 ? -19.121 -14.366 7.429 1.00 91.88 108 ALA A N 1
ATOM 830 C CA . ALA A 1 108 ? -18.613 -13.943 6.126 1.00 91.88 108 ALA A CA 1
ATOM 831 C C . ALA A 1 108 ? -17.093 -14.146 6.023 1.00 91.88 108 ALA A C 1
ATOM 833 O O . ALA A 1 108 ? -16.587 -14.422 4.946 1.00 91.88 108 ALA A O 1
ATOM 834 N N . LEU A 1 109 ? -16.381 -14.102 7.154 1.00 95.19 109 LEU A N 1
ATOM 835 C CA . LEU A 1 109 ? -14.920 -14.237 7.207 1.00 95.19 109 LEU A CA 1
ATOM 836 C C . LEU A 1 109 ? -14.431 -15.680 7.418 1.00 95.19 109 LEU A C 1
ATOM 838 O O . LEU A 1 109 ? -13.238 -15.916 7.584 1.00 95.19 109 LEU A O 1
ATOM 842 N N . LYS A 1 110 ? -15.336 -16.662 7.488 1.00 93.44 110 LYS A N 1
ATOM 843 C CA . LYS A 1 110 ? -15.009 -18.043 7.896 1.00 93.44 110 LYS A CA 1
ATOM 844 C C . LYS A 1 110 ? -14.025 -18.755 6.953 1.00 93.44 110 LYS A C 1
ATOM 846 O O . LYS A 1 110 ? -13.370 -19.699 7.382 1.00 93.44 110 LYS A O 1
ATOM 851 N N . ASP A 1 111 ? -13.992 -18.327 5.692 1.00 94.50 111 ASP A N 1
ATOM 852 C CA . ASP A 1 111 ? -13.188 -18.920 4.623 1.00 94.50 111 ASP A CA 1
ATOM 853 C C . ASP A 1 111 ? -11.869 -18.150 4.409 1.00 94.50 111 ASP A C 1
ATOM 855 O O . ASP A 1 111 ? -11.093 -18.503 3.522 1.00 94.50 111 ASP A O 1
ATOM 859 N N . MET A 1 112 ? -11.608 -17.110 5.216 1.00 95.88 112 MET A N 1
ATOM 860 C CA . MET A 1 112 ? -10.346 -16.374 5.204 1.00 95.88 112 MET A CA 1
ATOM 861 C C . MET A 1 112 ? -9.233 -17.167 5.897 1.00 95.88 112 MET A C 1
ATOM 863 O O . MET A 1 112 ? -9.383 -17.621 7.036 1.00 95.88 112 MET A O 1
ATOM 867 N N . LEU A 1 113 ? -8.084 -17.263 5.240 1.00 96.12 113 LEU A N 1
ATOM 868 C CA . LEU A 1 113 ? -6.859 -17.891 5.725 1.00 96.12 113 LEU A CA 1
ATOM 869 C C . LEU A 1 113 ? -5.855 -16.819 6.157 1.00 96.12 113 LEU A C 1
ATOM 871 O O . LEU A 1 113 ? -4.834 -16.604 5.517 1.00 96.12 113 LEU A O 1
ATOM 875 N N . VAL A 1 114 ? -6.170 -16.133 7.256 1.00 96.44 114 VAL A N 1
ATOM 876 C CA . VAL A 1 114 ? -5.355 -15.040 7.811 1.00 96.44 114 VAL A CA 1
ATOM 877 C C . VAL A 1 114 ? -5.161 -15.210 9.321 1.00 96.44 114 VAL A C 1
ATOM 879 O O . VAL A 1 114 ? -5.915 -15.958 9.960 1.00 96.44 114 VAL A O 1
ATOM 882 N N . PRO A 1 115 ? -4.186 -14.518 9.938 1.00 96.50 115 PRO A N 1
ATOM 883 C CA . PRO A 1 115 ? -3.999 -14.542 11.381 1.00 96.50 115 PRO A CA 1
ATOM 884 C C . PRO A 1 115 ? -5.264 -14.162 12.155 1.00 96.50 115 PRO A C 1
ATOM 886 O O . PRO A 1 115 ? -6.063 -13.315 1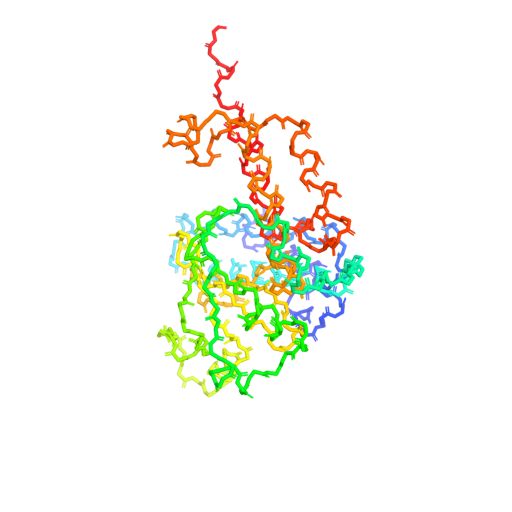1.746 1.00 96.50 115 PRO A O 1
ATOM 889 N N . THR A 1 116 ? -5.428 -14.749 13.343 1.00 96.00 116 THR A N 1
ATOM 890 C CA . THR A 1 116 ? -6.601 -14.489 14.194 1.00 96.00 116 THR A CA 1
ATOM 891 C C . THR A 1 116 ? -6.711 -13.027 14.608 1.00 96.00 116 THR A C 1
ATOM 893 O O . THR A 1 116 ? -7.817 -12.542 14.799 1.00 96.00 116 THR A O 1
ATOM 896 N N . THR A 1 117 ? -5.586 -12.317 14.712 1.00 96.38 117 THR A N 1
ATOM 897 C CA . THR A 1 117 ? -5.543 -10.875 14.989 1.00 96.38 117 THR A CA 1
ATOM 898 C C . THR A 1 117 ? -6.259 -10.064 13.910 1.00 96.38 117 THR A C 1
ATOM 900 O O . THR A 1 117 ? -7.013 -9.154 14.245 1.00 96.38 117 THR A O 1
ATOM 903 N N . THR A 1 118 ? -6.110 -10.421 12.632 1.00 97.38 118 THR A N 1
ATOM 904 C CA . THR A 1 118 ? -6.841 -9.795 11.518 1.00 97.38 118 THR A CA 1
ATOM 905 C C . THR A 1 118 ? -8.345 -10.046 11.636 1.00 97.38 118 THR A C 1
ATOM 907 O O . THR A 1 118 ? -9.137 -9.104 11.579 1.00 97.38 118 THR A O 1
ATOM 910 N N . LEU A 1 119 ? -8.751 -11.294 11.896 1.00 97.69 119 LEU A N 1
ATOM 911 C CA . LEU A 1 119 ? -10.165 -11.652 12.085 1.00 97.69 119 LEU A CA 1
ATOM 912 C C . LEU A 1 119 ? -10.785 -10.956 13.306 1.00 97.69 119 LEU A C 1
ATOM 914 O O . LEU A 1 119 ? -11.930 -10.496 13.260 1.00 97.69 119 LEU A O 1
ATOM 918 N N . ASP A 1 120 ? -10.042 -10.869 14.407 1.00 97.50 120 ASP A N 1
ATOM 919 C CA . ASP A 1 120 ? -10.475 -10.191 15.626 1.00 97.50 120 ASP A CA 1
ATOM 920 C C . ASP A 1 120 ? -10.631 -8.687 15.396 1.00 97.50 120 ASP A C 1
ATOM 922 O O . ASP A 1 120 ? -11.634 -8.116 15.826 1.00 97.50 120 ASP A O 1
ATOM 926 N N . THR A 1 121 ? -9.714 -8.050 14.664 1.00 98.00 121 THR A N 1
ATOM 927 C CA . THR A 1 121 ? -9.859 -6.642 14.273 1.00 98.00 121 THR A CA 1
ATOM 928 C C . THR A 1 121 ? -11.120 -6.442 13.434 1.00 98.00 121 THR A C 1
ATOM 930 O O . THR A 1 121 ? -11.978 -5.653 13.823 1.00 98.00 121 THR A O 1
ATOM 933 N N . LEU A 1 122 ? -11.316 -7.204 12.354 1.00 98.12 122 LEU A N 1
ATOM 934 C CA . LEU A 1 122 ? -12.489 -7.054 11.479 1.00 98.12 122 LEU A CA 1
ATOM 935 C C . LEU A 1 122 ? -13.823 -7.277 12.221 1.00 98.12 122 LEU A C 1
ATOM 937 O O . LEU A 1 122 ? -14.790 -6.541 12.023 1.00 98.12 122 LEU A O 1
ATOM 941 N N . THR A 1 123 ? -13.895 -8.272 13.109 1.00 97.75 123 THR A N 1
ATOM 942 C CA . THR A 1 123 ? -15.157 -8.641 13.784 1.00 97.75 123 THR A CA 1
ATOM 943 C C . THR A 1 123 ? -15.441 -7.857 15.064 1.00 97.75 123 THR A C 1
ATOM 945 O O . THR A 1 123 ? -16.604 -7.714 15.451 1.00 97.75 123 THR A O 1
ATOM 948 N N . GLN A 1 124 ? -14.414 -7.356 15.757 1.00 97.69 124 GLN A N 1
ATOM 949 C CA . GLN A 1 124 ? -14.569 -6.693 17.059 1.00 97.69 124 GLN A CA 1
ATOM 950 C C . GLN A 1 124 ? -14.342 -5.180 17.000 1.00 97.69 124 GLN A C 1
ATOM 952 O O . GLN A 1 124 ? -14.975 -4.459 17.783 1.00 97.69 124 GLN A O 1
ATOM 957 N N . VAL A 1 125 ? -13.480 -4.709 16.098 1.00 97.31 125 VAL A N 1
ATOM 958 C CA . VAL A 1 125 ? -13.192 -3.286 15.847 1.00 97.31 125 VAL A CA 1
ATOM 959 C C . VAL A 1 125 ? -14.007 -2.823 14.644 1.00 97.31 125 VAL A C 1
ATOM 961 O O . VAL A 1 125 ? -14.918 -2.014 14.813 1.00 97.31 125 VAL A O 1
ATOM 964 N N . GLY A 1 126 ? -13.778 -3.441 13.486 1.00 97.31 126 GLY A N 1
ATOM 965 C CA . GLY A 1 126 ? -14.336 -3.019 12.206 1.00 97.31 126 GLY A CA 1
ATOM 966 C C . GLY A 1 126 ? -13.445 -2.018 11.472 1.00 97.31 126 GLY A C 1
ATOM 967 O O . GLY A 1 126 ? -12.345 -1.705 11.927 1.00 97.31 126 GLY A O 1
ATOM 968 N N . LEU A 1 127 ? -13.942 -1.527 10.342 1.00 97.50 127 LEU A N 1
ATOM 969 C CA . LEU A 1 127 ? -13.337 -0.461 9.537 1.00 97.50 127 LEU A CA 1
ATOM 970 C C . LEU A 1 127 ? -14.374 0.652 9.328 1.00 97.50 127 LEU A C 1
ATOM 972 O O . LEU A 1 127 ? -15.571 0.364 9.417 1.00 97.50 127 LEU A O 1
ATOM 976 N N . PRO A 1 128 ? -13.968 1.917 9.138 1.00 96.69 128 PRO A N 1
ATOM 977 C CA . PRO A 1 128 ? -14.915 2.971 8.785 1.00 96.69 128 PRO A CA 1
ATOM 978 C C . PRO A 1 128 ? -15.479 2.740 7.374 1.00 96.69 128 PRO A C 1
ATOM 980 O O . PRO A 1 128 ? -15.033 1.839 6.677 1.00 96.69 128 PRO A O 1
ATOM 983 N N . ASP A 1 129 ? -16.471 3.528 6.965 1.00 96.44 129 ASP A N 1
ATOM 984 C CA . ASP A 1 129 ? -16.939 3.564 5.572 1.00 96.44 129 ASP A CA 1
ATOM 985 C C . ASP A 1 129 ? -15.905 4.207 4.638 1.00 96.44 129 ASP A C 1
ATOM 987 O O . ASP A 1 129 ? -15.673 3.723 3.534 1.00 96.44 129 ASP A O 1
ATOM 991 N N . GLU A 1 130 ? -15.251 5.259 5.121 1.00 96.00 130 GLU A N 1
ATOM 992 C CA . GLU A 1 130 ? -14.141 5.934 4.455 1.00 96.00 130 GLU A CA 1
ATOM 993 C C . GLU A 1 130 ? -13.100 6.428 5.475 1.00 96.00 130 GLU A C 1
ATOM 995 O O . G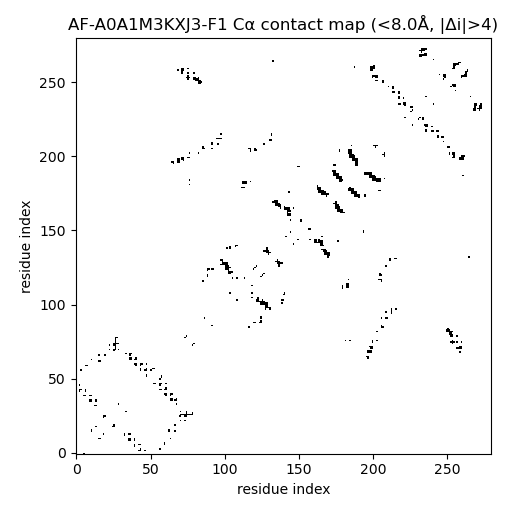LU A 1 130 ? -13.415 6.648 6.651 1.00 96.00 130 GLU A O 1
ATOM 1000 N N . ALA A 1 131 ? -11.852 6.595 5.047 1.00 94.88 131 ALA A N 1
ATOM 1001 C CA . ALA A 1 131 ? -10.750 7.144 5.834 1.00 94.88 131 ALA A CA 1
ATOM 1002 C C . ALA A 1 131 ? -9.777 7.909 4.935 1.00 94.88 131 ALA A C 1
ATOM 1004 O O . ALA A 1 131 ? -9.706 7.656 3.740 1.00 94.88 131 ALA A O 1
ATOM 1005 N N . GLU A 1 132 ? -9.002 8.822 5.510 1.00 92.44 132 GLU A N 1
ATOM 1006 C CA . GLU A 1 132 ? -7.954 9.493 4.745 1.00 92.44 132 GLU A CA 1
ATOM 1007 C C . GLU A 1 132 ? -6.718 8.590 4.570 1.00 92.44 132 GLU A C 1
ATOM 1009 O O . GLU A 1 132 ? -6.394 7.829 5.496 1.00 92.44 132 GLU A O 1
ATOM 1014 N N . PRO A 1 133 ? -5.996 8.695 3.436 1.00 92.25 133 PRO A N 1
ATOM 1015 C CA . PRO A 1 133 ? -6.276 9.537 2.263 1.00 92.25 133 PRO A CA 1
ATOM 1016 C C . PRO A 1 133 ? -7.213 8.833 1.268 1.00 92.25 133 PRO A C 1
ATOM 1018 O O . PRO A 1 133 ? -6.841 7.829 0.669 1.00 92.25 133 PRO A O 1
ATOM 1021 N N . TYR A 1 134 ? -8.441 9.345 1.125 1.00 92.44 134 TYR A N 1
ATOM 1022 C CA . TYR A 1 134 ? -9.457 8.854 0.172 1.00 92.44 134 TYR A CA 1
ATOM 1023 C C . TYR A 1 134 ? -9.632 7.324 0.071 1.00 92.44 134 TYR A C 1
ATOM 1025 O O . TYR A 1 134 ? -9.959 6.780 -0.983 1.00 92.44 134 TYR A O 1
ATOM 1033 N N . LEU A 1 135 ? -9.464 6.613 1.184 1.00 96.94 135 LEU A N 1
ATOM 1034 C CA . LEU A 1 135 ? -9.731 5.185 1.287 1.00 96.94 135 LEU A CA 1
ATOM 1035 C C . LEU A 1 135 ? -11.222 4.967 1.517 1.00 96.94 135 LEU A C 1
ATOM 1037 O O . LEU A 1 135 ? -11.805 5.520 2.449 1.00 96.94 135 LEU A O 1
ATOM 1041 N N . SER A 1 136 ? -11.829 4.102 0.721 1.00 97.69 136 SER A N 1
ATOM 1042 C CA . SER A 1 136 ? -13.189 3.602 0.923 1.00 97.69 136 SER A CA 1
ATOM 1043 C C . SER A 1 136 ? -13.145 2.135 1.336 1.00 97.69 136 SER A C 1
ATOM 1045 O O . SER A 1 136 ? -12.229 1.415 0.942 1.00 97.69 136 SER A O 1
ATOM 1047 N N . PHE A 1 137 ? -14.114 1.677 2.132 1.00 98.19 137 PHE A N 1
ATOM 1048 C CA . PHE A 1 137 ? -14.183 0.284 2.580 1.00 98.19 137 PHE A CA 1
ATOM 1049 C C . PHE A 1 137 ? -15.527 -0.366 2.268 1.00 98.19 137 PHE A C 1
ATOM 1051 O O . PHE A 1 137 ? -16.604 0.170 2.545 1.00 98.19 137 PHE A O 1
ATOM 1058 N N . GLU A 1 138 ? -15.455 -1.586 1.751 1.00 97.00 138 GLU A N 1
ATOM 1059 C CA . GLU A 1 138 ? -16.613 -2.398 1.422 1.00 97.00 138 GLU A CA 1
ATOM 1060 C C . GLU A 1 138 ? -17.263 -2.965 2.691 1.00 97.00 138 GLU A C 1
ATOM 1062 O O . GLU A 1 138 ? -16.602 -3.603 3.509 1.00 97.00 138 GLU A O 1
ATOM 1067 N N . PRO A 1 139 ? -18.592 -2.856 2.862 1.00 93.44 139 PRO A N 1
ATOM 1068 C CA . PRO A 1 139 ? -19.278 -3.421 4.024 1.00 93.44 139 PRO A CA 1
ATOM 1069 C C . PRO A 1 139 ? -19.301 -4.960 4.023 1.00 93.44 139 PRO A C 1
ATOM 1071 O O . PRO A 1 139 ? -19.684 -5.578 5.022 1.00 93.44 139 PRO A O 1
ATOM 1074 N N . VAL A 1 140 ? -18.954 -5.593 2.896 1.00 94.31 140 VAL A N 1
ATOM 1075 C CA . VAL A 1 140 ? -18.917 -7.047 2.720 1.00 94.31 140 VAL A CA 1
ATOM 1076 C C . VAL A 1 140 ? -17.659 -7.431 1.953 1.00 94.31 140 VAL A C 1
ATOM 1078 O O . VAL A 1 140 ? -17.543 -7.130 0.770 1.00 94.31 140 VAL A O 1
ATOM 1081 N N . LEU A 1 141 ? -16.769 -8.178 2.607 1.00 95.31 141 LEU A N 1
ATOM 1082 C CA . LEU A 1 141 ? -15.559 -8.684 1.965 1.00 95.31 141 LEU A CA 1
ATOM 1083 C C . LEU A 1 141 ? -15.894 -9.827 1.005 1.00 95.31 141 LEU A C 1
ATOM 1085 O O . LEU A 1 141 ? -16.643 -10.749 1.348 1.00 95.31 141 LEU A O 1
ATOM 1089 N N . LYS A 1 142 ? -15.297 -9.772 -0.180 1.00 95.31 142 LYS A N 1
ATOM 1090 C CA . LYS A 1 142 ? -15.334 -10.821 -1.204 1.00 95.31 142 LYS A CA 1
ATOM 1091 C C . LYS A 1 142 ? -13.922 -11.080 -1.698 1.00 95.31 142 LYS A C 1
ATOM 1093 O O . LYS A 1 142 ? -13.025 -10.269 -1.463 1.00 95.31 142 LYS A O 1
ATOM 1098 N N . ARG A 1 143 ? -13.720 -12.191 -2.401 1.00 95.06 143 ARG A N 1
ATOM 1099 C CA . ARG A 1 143 ? -12.474 -12.381 -3.149 1.00 95.06 143 ARG A CA 1
ATOM 1100 C C . ARG A 1 143 ? -12.405 -11.347 -4.271 1.00 95.06 143 ARG A C 1
ATOM 1102 O O . ARG A 1 143 ? -13.439 -11.042 -4.863 1.00 95.06 143 ARG A O 1
ATOM 1109 N N . LEU A 1 144 ? -11.216 -10.843 -4.598 1.00 94.81 144 LEU A N 1
ATOM 1110 C CA . LEU A 1 144 ? -11.070 -9.879 -5.696 1.00 94.81 144 LEU A CA 1
ATOM 1111 C C . LEU A 1 144 ? -11.598 -10.456 -7.018 1.00 94.81 144 LEU A C 1
ATOM 1113 O O . LEU A 1 144 ? -12.376 -9.805 -7.702 1.00 94.81 144 LEU A O 1
ATOM 1117 N N . ALA A 1 145 ? -11.286 -11.726 -7.294 1.00 92.00 145 ALA A N 1
ATOM 1118 C CA . ALA A 1 145 ? -11.783 -12.458 -8.463 1.00 92.00 145 ALA A CA 1
ATOM 1119 C C . ALA A 1 145 ? -13.319 -12.608 -8.531 1.00 92.00 145 ALA A C 1
ATOM 1121 O O . ALA A 1 145 ? -13.858 -12.995 -9.561 1.00 92.00 145 ALA A O 1
ATOM 1122 N N . GLU A 1 146 ? -14.040 -12.355 -7.434 1.00 91.88 146 GLU A N 1
ATOM 1123 C CA . GLU A 1 146 ? -15.510 -12.339 -7.412 1.00 91.88 146 GLU A CA 1
ATOM 1124 C C . GLU A 1 146 ? -16.091 -10.923 -7.531 1.00 91.88 146 GLU A C 1
ATOM 1126 O O . GLU A 1 146 ? -17.287 -10.771 -7.797 1.00 91.88 146 GLU A O 1
ATOM 1131 N N . ALA A 1 147 ? -15.285 -9.903 -7.236 1.00 90.94 147 ALA A N 1
ATOM 1132 C CA . ALA A 1 147 ? -15.702 -8.509 -7.176 1.00 90.94 147 ALA A CA 1
ATOM 1133 C C . ALA A 1 147 ? -15.403 -7.758 -8.478 1.00 90.94 147 ALA A C 1
ATOM 1135 O O . ALA A 1 147 ? -16.233 -6.956 -8.901 1.00 90.94 147 ALA A O 1
ATOM 1136 N N . GLU A 1 148 ? -14.274 -8.064 -9.117 1.00 90.75 148 GLU A N 1
ATOM 1137 C CA . GLU A 1 148 ? -13.799 -7.402 -10.329 1.00 90.75 148 GLU A CA 1
ATOM 1138 C C . GLU A 1 148 ? -13.931 -8.289 -11.569 1.00 90.75 148 GLU A C 1
ATOM 1140 O O . GLU A 1 148 ? -13.813 -9.514 -11.507 1.00 90.75 148 GLU A O 1
ATOM 1145 N N . GLU A 1 149 ? -14.152 -7.649 -12.718 1.00 83.69 149 GLU A N 1
ATOM 1146 C CA . GLU A 1 149 ? -13.990 -8.287 -14.023 1.00 83.69 149 GLU A CA 1
ATOM 1147 C C . GLU A 1 149 ? -12.503 -8.233 -14.382 1.00 83.69 149 GLU A C 1
ATOM 1149 O O . GLU A 1 149 ? -11.960 -7.171 -14.680 1.00 83.69 149 GLU A O 1
ATOM 1154 N N . LEU A 1 150 ? -11.832 -9.375 -14.259 1.00 81.19 150 LEU A N 1
ATOM 1155 C CA . LEU A 1 150 ? -10.400 -9.496 -14.495 1.00 81.19 150 LEU A CA 1
ATOM 1156 C C . LEU A 1 150 ? -10.159 -9.920 -15.945 1.00 81.19 150 LEU A C 1
ATOM 1158 O O . LEU A 1 150 ? -10.671 -10.948 -16.392 1.00 81.19 150 LEU A O 1
ATOM 1162 N N . ASP A 1 151 ? -9.359 -9.142 -16.669 1.00 68.19 151 ASP A N 1
ATOM 1163 C CA . ASP A 1 151 ? -8.981 -9.447 -18.047 1.00 68.19 151 ASP A CA 1
ATOM 1164 C C . ASP A 1 151 ? -7.945 -10.589 -18.070 1.00 68.19 151 ASP A C 1
ATOM 1166 O O . ASP A 1 151 ? -6.733 -10.378 -18.031 1.00 68.19 151 ASP A O 1
ATOM 1170 N N . GLY A 1 152 ? -8.430 -11.832 -18.102 1.00 64.12 152 GLY A N 1
ATOM 1171 C CA . GLY A 1 152 ? -7.612 -13.038 -18.226 1.00 64.12 152 GLY A CA 1
ATOM 1172 C C . GLY A 1 152 ? -8.471 -14.276 -18.479 1.00 64.12 152 GLY A C 1
ATOM 1173 O O . GLY A 1 152 ? -9.402 -14.553 -17.733 1.00 64.12 152 GLY A O 1
ATOM 1174 N N . GLU A 1 153 ? -8.182 -15.032 -19.543 1.00 55.50 153 GLU A N 1
ATOM 1175 C CA . GLU A 1 153 ? -8.965 -16.229 -19.913 1.00 55.50 153 GLU A CA 1
ATOM 1176 C C . GLU A 1 153 ? -8.421 -17.538 -19.298 1.00 55.50 153 GL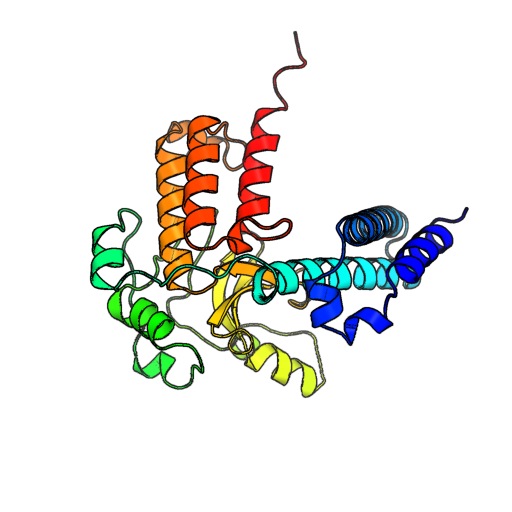U A C 1
ATOM 1178 O O . GLU A 1 153 ? -9.011 -18.604 -19.497 1.00 55.50 153 GLU A O 1
ATOM 1183 N N . ASP A 1 154 ? -7.315 -17.482 -18.549 1.00 66.50 154 ASP A N 1
ATOM 1184 C CA . ASP A 1 154 ? -6.604 -18.668 -18.063 1.00 66.50 154 ASP A CA 1
ATOM 1185 C C . ASP A 1 154 ? -6.886 -18.967 -16.577 1.00 66.50 154 ASP A C 1
ATOM 1187 O O . ASP A 1 154 ? -6.870 -18.077 -15.731 1.00 66.50 154 ASP A O 1
ATOM 1191 N N . GLU A 1 155 ? -7.062 -20.251 -16.225 1.00 69.25 155 GLU A N 1
ATOM 1192 C CA . GLU A 1 155 ? -7.355 -20.720 -14.850 1.00 69.25 155 GLU A CA 1
ATOM 1193 C C . GLU A 1 155 ? -6.330 -20.247 -13.793 1.00 69.25 155 GLU A C 1
ATOM 1195 O O . GLU A 1 155 ? -6.644 -20.157 -12.602 1.00 69.25 155 GLU A O 1
ATOM 1200 N N . ASP A 1 156 ? -5.101 -19.944 -14.216 1.00 75.38 156 ASP A N 1
ATOM 1201 C CA . ASP A 1 156 ? -4.040 -19.449 -13.340 1.00 75.38 156 ASP A CA 1
ATOM 1202 C C . ASP A 1 156 ? -4.270 -17.989 -12.894 1.00 75.38 156 ASP A C 1
ATOM 1204 O O . ASP A 1 156 ? -3.873 -17.639 -11.779 1.00 75.38 156 ASP A O 1
ATOM 1208 N N . TYR A 1 157 ? -4.966 -17.167 -13.696 1.00 76.75 157 TYR A N 1
ATOM 1209 C CA . TYR A 1 157 ? -5.327 -15.782 -13.348 1.00 76.75 157 TYR A CA 1
ATOM 1210 C C . TYR A 1 157 ? -6.315 -15.754 -12.189 1.00 76.75 157 TYR A C 1
ATOM 1212 O O . TYR A 1 157 ? -6.031 -15.170 -11.141 1.00 76.75 157 TYR A O 1
ATOM 1220 N N . ASP A 1 158 ? -7.438 -16.461 -12.337 1.00 78.31 158 ASP A N 1
ATOM 1221 C CA . ASP A 1 158 ? -8.441 -16.582 -11.280 1.00 78.31 158 ASP A CA 1
ATOM 1222 C C . ASP A 1 158 ? -7.780 -17.064 -9.993 1.00 78.31 158 ASP A C 1
ATOM 1224 O O . ASP A 1 158 ? -7.948 -16.477 -8.926 1.00 78.31 158 ASP A O 1
ATOM 1228 N N . ARG A 1 159 ? -6.945 -18.102 -10.089 1.00 83.56 159 ARG A N 1
ATOM 1229 C CA . ARG A 1 159 ? -6.261 -18.668 -8.929 1.00 83.56 159 ARG A CA 1
ATOM 1230 C C . ARG A 1 159 ? -5.328 -17.677 -8.232 1.00 83.56 159 ARG A C 1
ATOM 1232 O O . ARG A 1 159 ? -5.231 -17.734 -7.004 1.00 83.56 159 ARG A O 1
ATOM 1239 N N . TYR A 1 160 ? -4.642 -16.808 -8.972 1.00 88.25 160 TYR A N 1
ATOM 1240 C CA . TYR A 1 160 ? -3.800 -15.765 -8.389 1.00 88.25 160 TYR A CA 1
ATOM 1241 C C . TYR A 1 160 ? -4.637 -14.791 -7.552 1.00 88.25 160 TYR A C 1
ATOM 1243 O O . TYR A 1 160 ? -4.322 -14.560 -6.381 1.00 88.25 160 TYR A O 1
ATOM 1251 N N . PHE A 1 161 ? -5.743 -14.294 -8.113 1.00 92.50 161 PHE A N 1
ATOM 1252 C CA . PHE A 1 161 ? -6.597 -13.294 -7.465 1.00 92.50 161 PHE A CA 1
ATOM 1253 C C . PHE A 1 161 ? -7.527 -13.867 -6.392 1.00 92.50 161 PHE A C 1
ATOM 1255 O O . PHE A 1 161 ? -7.976 -13.145 -5.502 1.00 92.50 16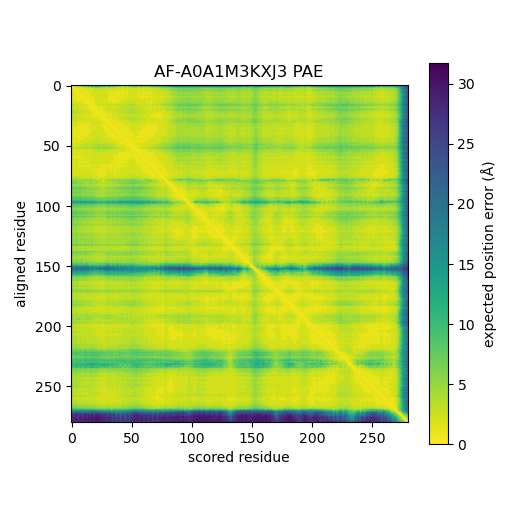1 PHE A O 1
ATOM 1262 N N . GLN A 1 162 ? -7.750 -15.182 -6.396 1.00 92.38 162 GLN A N 1
ATOM 1263 C CA . GLN A 1 162 ? -8.454 -15.878 -5.320 1.00 92.38 162 GLN A CA 1
ATOM 1264 C C . GLN A 1 162 ? -7.758 -15.737 -3.968 1.00 92.38 162 GLN A C 1
ATOM 1266 O O . GLN A 1 162 ? -8.425 -15.919 -2.966 1.00 92.38 162 GLN A O 1
ATOM 1271 N N . ALA A 1 163 ? -6.466 -15.412 -3.887 1.00 94.75 163 ALA A N 1
ATOM 1272 C CA . ALA A 1 163 ? -5.784 -15.209 -2.605 1.00 94.75 163 ALA A CA 1
ATOM 1273 C C . ALA A 1 163 ? -6.069 -13.847 -1.945 1.00 94.75 163 ALA A C 1
ATOM 1275 O O . ALA A 1 163 ? -5.712 -13.652 -0.782 1.00 94.75 163 ALA A O 1
ATOM 1276 N N . TYR A 1 164 ? -6.716 -12.928 -2.662 1.00 97.38 164 TYR A N 1
ATOM 1277 C CA . TYR A 1 164 ? -6.954 -11.569 -2.197 1.00 97.38 164 TYR A CA 1
ATOM 1278 C C . TYR A 1 164 ? -8.404 -11.369 -1.786 1.00 97.38 164 TYR A C 1
ATOM 1280 O O . TYR A 1 164 ? -9.327 -11.703 -2.533 1.00 97.38 164 TYR A O 1
ATOM 1288 N N . TRP A 1 165 ? -8.605 -10.785 -0.609 1.00 97.81 165 TRP A N 1
ATOM 1289 C CA . TRP A 1 165 ? -9.912 -10.302 -0.172 1.00 97.81 165 TRP A CA 1
ATOM 1290 C C . TRP A 1 165 ? -9.994 -8.798 -0.345 1.00 97.81 165 TRP A C 1
ATOM 1292 O O . TRP A 1 165 ? -9.225 -8.080 0.288 1.00 97.81 165 TRP A O 1
ATOM 1302 N N . LEU A 1 166 ? -10.947 -8.337 -1.146 1.00 97.94 166 LEU A N 1
ATOM 1303 C CA . LEU A 1 166 ? -11.205 -6.921 -1.354 1.00 97.94 166 LEU A CA 1
ATOM 1304 C C . LEU A 1 166 ? -11.720 -6.292 -0.053 1.00 97.94 166 LEU A C 1
ATOM 1306 O O . LEU A 1 166 ? -12.783 -6.674 0.442 1.00 97.94 166 LEU A O 1
ATOM 1310 N N . LEU A 1 167 ? -10.953 -5.341 0.481 1.00 97.88 167 LEU A N 1
ATOM 1311 C CA . LEU A 1 167 ? -11.326 -4.467 1.593 1.00 97.88 167 LEU A CA 1
ATOM 1312 C C . LEU A 1 167 ? -12.045 -3.213 1.120 1.00 97.88 167 LEU A C 1
ATOM 1314 O O . LEU A 1 167 ? -12.884 -2.707 1.860 1.00 97.88 167 LEU A O 1
ATOM 1318 N N . GLY A 1 168 ? -11.694 -2.699 -0.055 1.00 98.19 168 GLY A N 1
ATOM 1319 C CA . GLY A 1 168 ? -12.178 -1.420 -0.551 1.00 98.19 168 GLY A CA 1
ATOM 1320 C C . GLY A 1 168 ? -11.279 -0.851 -1.638 1.00 98.19 168 GLY A C 1
ATOM 1321 O O . GLY A 1 168 ? -10.559 -1.613 -2.281 1.00 98.19 168 GLY A O 1
ATOM 1322 N N . TYR A 1 169 ? -11.312 0.466 -1.825 1.00 98.31 169 TYR A N 1
ATOM 1323 C CA . TYR A 1 169 ? -10.648 1.134 -2.948 1.00 98.31 169 TYR A CA 1
ATOM 1324 C C . TYR A 1 169 ? -10.042 2.481 -2.555 1.00 98.31 169 TYR A C 1
ATOM 1326 O O . TYR A 1 169 ? -10.496 3.105 -1.590 1.00 98.31 169 TYR A O 1
ATOM 1334 N N . THR A 1 170 ? -9.050 2.931 -3.320 1.00 97.12 170 THR A N 1
ATOM 1335 C CA . THR A 1 170 ? -8.599 4.335 -3.340 1.00 97.12 170 THR A CA 1
ATOM 1336 C C . THR A 1 170 ? -9.493 5.179 -4.258 1.00 97.12 170 THR A C 1
ATOM 1338 O O . THR A 1 170 ? -10.435 4.664 -4.864 1.00 97.12 170 THR A O 1
ATOM 1341 N N . GLU A 1 171 ? -9.210 6.480 -4.376 1.00 92.75 171 GLU A N 1
ATOM 1342 C CA . GLU A 1 171 ? -9.916 7.365 -5.316 1.00 92.75 171 GLU A CA 1
ATOM 1343 C C . GLU A 1 171 ? -9.688 7.026 -6.797 1.00 92.75 171 GLU A C 1
ATOM 1345 O O . GLU A 1 171 ? -10.566 7.294 -7.617 1.00 92.75 171 GLU A O 1
ATOM 1350 N N . ASP A 1 172 ? -8.560 6.389 -7.119 1.00 92.19 172 ASP A N 1
ATOM 1351 C CA . ASP A 1 172 ? -8.185 5.973 -8.476 1.00 92.19 172 ASP A CA 1
ATOM 1352 C C . ASP A 1 172 ? -8.713 4.569 -8.841 1.00 92.19 172 ASP A C 1
ATOM 1354 O O . ASP A 1 172 ? -8.283 3.962 -9.819 1.00 92.19 172 ASP A O 1
ATOM 1358 N N . ASP A 1 173 ? -9.662 4.038 -8.059 1.00 94.56 173 ASP A N 1
ATOM 1359 C CA . ASP A 1 173 ? -10.218 2.684 -8.190 1.00 94.56 173 ASP A CA 1
ATOM 1360 C C . ASP A 1 173 ? -9.180 1.546 -8.036 1.00 94.56 173 ASP A C 1
ATOM 1362 O O . ASP A 1 173 ? -9.435 0.405 -8.442 1.00 94.56 173 ASP A O 1
ATOM 1366 N N . ASP A 1 174 ? -8.027 1.806 -7.409 1.00 96.75 174 ASP A N 1
ATOM 1367 C CA . ASP A 1 174 ? -7.086 0.744 -7.046 1.00 96.75 174 ASP A CA 1
ATOM 1368 C C . ASP A 1 174 ? -7.651 -0.093 -5.896 1.00 96.75 174 ASP A C 1
ATOM 1370 O O . ASP A 1 174 ? -8.210 0.424 -4.926 1.00 96.75 174 ASP A O 1
ATOM 1374 N N . ALA A 1 175 ? -7.494 -1.414 -5.984 1.00 98.00 175 ALA A N 1
ATOM 1375 C CA . ALA A 1 175 ? -8.122 -2.341 -5.054 1.00 98.00 175 ALA A CA 1
ATOM 1376 C C . ALA A 1 175 ? -7.278 -2.518 -3.788 1.00 98.00 175 ALA A C 1
ATOM 1378 O O . ALA A 1 175 ? -6.200 -3.119 -3.808 1.00 98.00 175 ALA A O 1
ATOM 1379 N N . LEU A 1 176 ? -7.806 -2.074 -2.651 1.00 98.50 176 LEU A N 1
ATOM 1380 C CA . LEU A 1 176 ? -7.235 -2.339 -1.338 1.00 98.50 176 LEU A CA 1
ATOM 1381 C C . LEU A 1 176 ? -7.643 -3.745 -0.893 1.00 98.50 176 LEU A C 1
ATOM 1383 O O . LEU A 1 176 ? -8.828 -4.041 -0.735 1.00 98.50 176 LEU A O 1
ATOM 1387 N N . CYS A 1 177 ? -6.673 -4.625 -0.669 1.00 98.50 177 CYS A N 1
ATOM 1388 C CA . CYS A 1 177 ? -6.899 -6.048 -0.441 1.00 98.50 177 CYS A CA 1
ATOM 1389 C C . CYS A 1 177 ? -6.148 -6.592 0.778 1.00 98.50 177 CYS A C 1
ATOM 1391 O O . CYS A 1 177 ? -5.119 -6.064 1.184 1.00 98.50 177 CYS A O 1
ATOM 1393 N N . ILE A 1 178 ? -6.630 -7.709 1.326 1.00 98.50 178 ILE A N 1
ATOM 1394 C CA . ILE A 1 178 ? -5.875 -8.575 2.242 1.00 98.50 178 ILE A CA 1
ATOM 1395 C C . ILE A 1 178 ? -5.270 -9.722 1.432 1.00 98.50 178 ILE A C 1
ATOM 1397 O O . ILE A 1 178 ? -6.022 -10.474 0.811 1.00 98.50 178 ILE A O 1
ATOM 1401 N N . ASP A 1 179 ? -3.948 -9.891 1.477 1.00 97.69 179 ASP A N 1
ATOM 1402 C CA . ASP A 1 179 ? -3.226 -10.989 0.821 1.00 97.69 179 ASP A CA 1
ATOM 1403 C C . ASP A 1 179 ? -3.034 -12.178 1.778 1.00 97.69 179 ASP A C 1
ATOM 1405 O O . ASP A 1 179 ? -2.250 -12.130 2.730 1.00 97.69 179 ASP A O 1
ATOM 1409 N N . GLU A 1 180 ? -3.731 -13.286 1.521 1.00 96.38 180 GLU A N 1
ATOM 1410 C CA . GLU A 1 180 ? -3.593 -14.515 2.319 1.00 96.38 180 GLU A CA 1
ATOM 1411 C C . GLU A 1 180 ? -2.228 -15.194 2.177 1.00 96.38 180 GLU A C 1
ATOM 1413 O O . GLU A 1 180 ? -1.828 -15.962 3.052 1.00 96.38 180 GLU A O 1
ATOM 1418 N N . ARG A 1 181 ? -1.498 -14.946 1.087 1.00 94.56 181 ARG A N 1
ATOM 1419 C CA . ARG A 1 181 ? -0.182 -15.568 0.851 1.00 94.56 181 ARG A CA 1
ATOM 1420 C C . ARG A 1 181 ? 0.915 -14.888 1.664 1.00 94.56 181 ARG A C 1
ATOM 1422 O O . ARG A 1 181 ? 1.973 -15.481 1.846 1.00 94.56 181 ARG A O 1
ATOM 1429 N N . ALA A 1 182 ? 0.6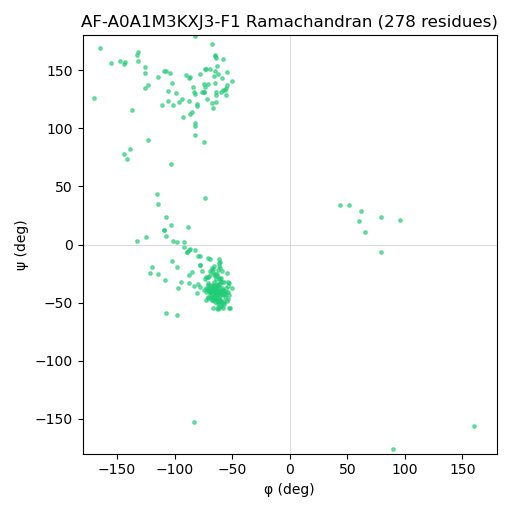47 -13.676 2.146 1.00 95.12 182 ALA A N 1
ATOM 1430 C CA . ALA A 1 182 ? 1.541 -12.857 2.952 1.00 95.12 182 ALA A CA 1
ATOM 1431 C C . ALA A 1 182 ? 0.963 -12.638 4.361 1.00 95.12 182 ALA A C 1
ATOM 1433 O O . ALA A 1 182 ? 0.951 -11.524 4.870 1.00 95.12 182 ALA A O 1
ATOM 1434 N N . ASP A 1 183 ? 0.420 -13.694 4.977 1.00 94.81 183 ASP A N 1
ATOM 1435 C CA . ASP A 1 183 ? -0.095 -13.685 6.355 1.00 94.81 183 ASP A CA 1
ATOM 1436 C C . ASP A 1 183 ? -1.090 -12.544 6.663 1.00 94.81 183 ASP A C 1
ATOM 1438 O O . ASP A 1 183 ? -1.190 -12.051 7.788 1.00 94.81 183 ASP A O 1
ATOM 1442 N N . GLY A 1 184 ? -1.899 -12.148 5.677 1.00 96.88 184 GLY A N 1
ATOM 1443 C CA . GLY A 1 184 ? -2.931 -11.129 5.846 1.00 96.88 184 GLY A CA 1
ATOM 1444 C C . GLY A 1 184 ? -2.418 -9.688 5.831 1.00 96.88 184 GLY A C 1
ATOM 1445 O O . GLY A 1 184 ? -3.093 -8.813 6.386 1.00 96.88 184 GLY A O 1
ATOM 1446 N N . VAL A 1 185 ? -1.262 -9.447 5.203 1.00 98.25 185 VAL A N 1
ATOM 1447 C CA . VAL A 1 185 ? -0.813 -8.114 4.777 1.00 98.25 185 VAL A CA 1
ATOM 1448 C C . VAL A 1 185 ? -1.924 -7.414 3.996 1.00 98.25 185 VAL A C 1
ATOM 1450 O O . VAL A 1 185 ? -2.642 -8.029 3.207 1.00 98.25 185 VAL A O 1
ATOM 1453 N N . VAL A 1 186 ? -2.063 -6.114 4.231 1.00 98.75 186 VAL A N 1
ATOM 1454 C CA . VAL A 1 186 ? -2.887 -5.227 3.417 1.00 98.75 186 VAL A CA 1
ATOM 1455 C C . VAL A 1 186 ? -2.030 -4.720 2.263 1.00 98.75 186 VAL A C 1
ATOM 1457 O O . VAL A 1 186 ? -0.968 -4.133 2.487 1.00 98.75 186 VAL A O 1
ATOM 1460 N N . ALA A 1 187 ? -2.498 -4.949 1.043 1.00 98.44 187 ALA A N 1
ATOM 1461 C CA . ALA A 1 187 ? -1.839 -4.559 -0.193 1.00 98.44 187 ALA A CA 1
ATOM 1462 C C . ALA A 1 187 ? -2.790 -3.731 -1.058 1.00 98.44 187 ALA A C 1
ATOM 1464 O O . ALA A 1 187 ? -3.997 -3.968 -1.048 1.00 98.44 187 ALA A O 1
ATOM 1465 N N . LEU A 1 188 ? -2.244 -2.789 -1.817 1.00 98.31 188 LEU A N 1
ATOM 1466 C CA . LEU A 1 188 ? -2.963 -2.074 -2.863 1.00 98.31 188 LEU A CA 1
ATOM 1467 C C . LEU A 1 188 ? -2.615 -2.710 -4.209 1.00 98.31 188 LEU A C 1
ATOM 1469 O O . LEU A 1 188 ? -1.437 -2.931 -4.492 1.00 98.31 188 LEU A O 1
ATOM 1473 N N . LEU A 1 189 ? -3.621 -3.038 -5.014 1.00 97.38 189 LEU A N 1
ATOM 1474 C CA . LEU A 1 189 ? -3.456 -3.611 -6.347 1.00 97.38 189 LEU A CA 1
ATOM 1475 C C . LEU A 1 189 ? -3.884 -2.587 -7.392 1.00 97.38 189 LEU A C 1
ATOM 1477 O O . LEU A 1 189 ? -5.041 -2.168 -7.398 1.00 97.38 189 LEU A O 1
ATOM 1481 N N . GLN A 1 190 ? -2.960 -2.210 -8.273 1.00 95.31 190 GLN A N 1
ATOM 1482 C CA . GLN A 1 190 ? -3.174 -1.092 -9.188 1.00 95.31 190 GLN A CA 1
ATOM 1483 C C . GLN A 1 190 ? -4.015 -1.501 -10.396 1.00 95.31 190 GLN A C 1
ATOM 1485 O O . GLN A 1 190 ? -3.614 -2.382 -11.168 1.00 95.31 190 GLN A O 1
ATOM 1490 N N . ARG A 1 191 ? -5.159 -0.847 -10.594 1.00 93.06 191 ARG A N 1
ATOM 1491 C CA . ARG A 1 191 ? -6.117 -1.172 -11.658 1.00 93.06 191 ARG A CA 1
ATOM 1492 C C . ARG A 1 191 ? -5.530 -0.958 -13.045 1.00 93.06 191 ARG A C 1
ATOM 1494 O O . ARG A 1 191 ? -5.684 -1.820 -13.909 1.00 93.06 191 ARG A O 1
ATOM 1501 N N . ASP A 1 192 ? -4.795 0.134 -13.232 1.00 91.12 192 ASP A N 1
ATOM 1502 C CA . ASP A 1 192 ? -4.154 0.484 -14.507 1.00 91.12 192 ASP A CA 1
ATOM 1503 C C . ASP A 1 192 ? -3.126 -0.558 -14.978 1.00 91.12 192 ASP A C 1
ATOM 1505 O O . ASP A 1 192 ? -2.802 -0.641 -16.162 1.00 91.12 192 ASP A O 1
ATOM 1509 N N . TRP A 1 193 ? -2.660 -1.409 -14.061 1.00 90.94 193 TRP A N 1
ATOM 1510 C CA . TRP A 1 193 ? -1.742 -2.516 -14.329 1.00 90.94 193 TRP A CA 1
ATOM 1511 C C . TRP A 1 193 ? -2.431 -3.882 -14.252 1.00 90.94 193 TRP A C 1
ATOM 1513 O O . TRP A 1 193 ? -1.786 -4.896 -13.973 1.00 90.94 193 TRP A O 1
ATOM 1523 N N . GLY A 1 194 ? -3.752 -3.918 -14.446 1.00 89.12 194 GLY A N 1
ATOM 1524 C CA . GLY A 1 194 ? -4.552 -5.142 -14.382 1.00 89.12 194 GLY A CA 1
ATOM 1525 C C . GLY A 1 194 ? -4.511 -5.816 -13.010 1.00 89.12 194 GLY A C 1
ATOM 1526 O O . GLY A 1 194 ? -4.606 -7.038 -12.932 1.00 89.12 194 GLY A O 1
ATOM 1527 N N . PHE A 1 195 ? -4.313 -5.039 -11.941 1.00 91.12 195 PHE A N 1
ATOM 1528 C CA . PHE A 1 195 ? -4.164 -5.494 -10.553 1.00 91.12 195 PHE A CA 1
ATOM 1529 C C . PHE A 1 195 ? -2.912 -6.340 -10.269 1.00 91.12 195 PHE A C 1
ATOM 1531 O O . PHE A 1 195 ? -2.792 -6.922 -9.190 1.00 91.12 195 PHE A O 1
ATOM 1538 N N . PHE A 1 196 ? -1.959 -6.411 -11.203 1.00 90.81 196 PHE A N 1
ATOM 1539 C CA . PHE A 1 196 ? -0.709 -7.147 -10.998 1.00 90.81 196 PHE A CA 1
ATOM 1540 C C . PHE A 1 196 ? 0.337 -6.332 -10.248 1.00 90.81 196 PHE A C 1
ATOM 1542 O O . PHE A 1 196 ? 1.094 -6.894 -9.452 1.00 90.81 196 PHE A O 1
ATOM 1549 N N . ALA A 1 197 ? 0.398 -5.022 -10.487 1.00 93.62 197 ALA A N 1
ATOM 1550 C CA . ALA A 1 197 ? 1.288 -4.159 -9.729 1.00 93.62 197 ALA A CA 1
ATOM 1551 C C . ALA A 1 197 ? 0.748 -4.005 -8.302 1.00 93.62 197 ALA A C 1
ATOM 1553 O O . ALA A 1 197 ? -0.412 -3.649 -8.092 1.00 93.62 197 ALA A O 1
ATOM 1554 N N . MET A 1 198 ? 1.601 -4.318 -7.328 1.00 94.62 198 MET A N 1
ATOM 1555 C CA . MET A 1 198 ? 1.256 -4.341 -5.912 1.00 94.62 198 MET A CA 1
ATOM 1556 C C . MET A 1 198 ? 2.023 -3.269 -5.159 1.00 94.62 198 MET A C 1
ATOM 1558 O O . MET A 1 198 ? 3.215 -3.069 -5.399 1.00 94.62 198 MET A O 1
ATOM 1562 N N . GLN A 1 199 ? 1.360 -2.686 -4.173 1.00 97.44 199 GLN A N 1
ATOM 1563 C CA . GLN A 1 199 ? 1.957 -1.794 -3.199 1.00 97.44 199 GLN A CA 1
ATOM 1564 C C . GLN A 1 199 ? 1.713 -2.324 -1.790 1.00 97.44 199 GLN A C 1
ATOM 1566 O O . GLN A 1 19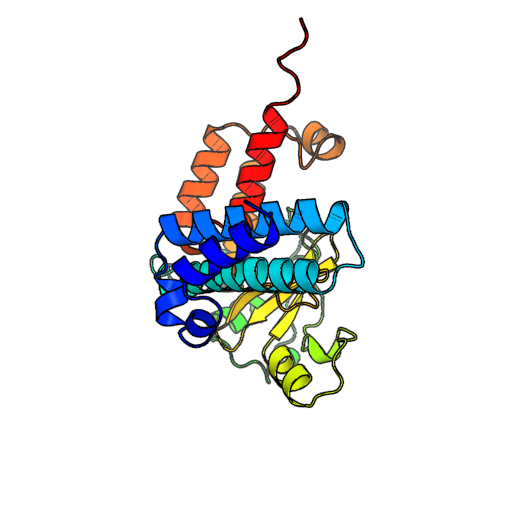9 ? 0.616 -2.783 -1.465 1.00 97.44 199 GLN A O 1
ATOM 1571 N N . TYR A 1 200 ? 2.730 -2.268 -0.931 1.00 98.62 200 TYR A N 1
ATOM 1572 C CA . TYR A 1 200 ? 2.550 -2.608 0.477 1.00 98.62 200 TYR A CA 1
ATOM 1573 C C . TYR A 1 200 ? 1.811 -1.472 1.181 1.00 98.62 200 TYR A C 1
ATOM 1575 O O . TYR A 1 200 ? 2.214 -0.316 1.064 1.00 98.62 200 TYR A O 1
ATOM 1583 N N . VAL A 1 201 ? 0.761 -1.795 1.936 1.00 98.69 201 VAL A N 1
ATOM 1584 C CA . VAL A 1 201 ? 0.030 -0.806 2.738 1.00 98.69 201 VAL A CA 1
ATOM 1585 C C . VAL A 1 201 ? 0.342 -1.016 4.210 1.00 98.69 201 VAL A C 1
ATOM 1587 O O . VAL A 1 201 ? 0.875 -0.124 4.862 1.00 98.69 201 VAL A O 1
ATOM 1590 N N . ASN A 1 202 ? 0.049 -2.200 4.749 1.00 98.75 202 ASN A N 1
ATOM 1591 C CA . ASN A 1 202 ? 0.263 -2.487 6.164 1.00 98.75 202 ASN A CA 1
ATOM 1592 C C . ASN A 1 202 ? 0.433 -3.977 6.441 1.00 98.75 202 ASN A C 1
ATOM 1594 O O . ASN A 1 202 ? -0.155 -4.818 5.770 1.00 98.75 202 ASN A O 1
ATOM 1598 N N . ALA A 1 203 ? 1.102 -4.313 7.541 1.00 98.38 203 ALA A N 1
ATOM 1599 C CA . ALA A 1 203 ? 1.349 -5.703 7.927 1.00 98.38 203 ALA A CA 1
ATOM 1600 C C . ALA A 1 203 ? 0.065 -6.467 8.296 1.00 98.38 203 ALA A C 1
ATOM 1602 O O . ALA A 1 203 ? 0.049 -7.691 8.335 1.00 98.38 203 ALA A O 1
ATOM 1603 N N . SER A 1 204 ? -1.008 -5.755 8.654 1.00 98.38 204 SER A N 1
ATOM 1604 C CA . SER A 1 204 ? -2.328 -6.340 8.914 1.00 98.38 204 SER A CA 1
ATOM 1605 C C . SER A 1 204 ? -3.416 -5.267 8.930 1.00 98.38 204 SER A C 1
ATOM 1607 O O . SER A 1 204 ? -3.127 -4.078 9.069 1.00 98.38 204 SER A O 1
ATOM 1609 N N . VAL A 1 205 ? -4.687 -5.683 8.939 1.00 98.31 205 VAL A N 1
ATOM 1610 C CA . VAL A 1 205 ? -5.833 -4.772 9.146 1.00 98.31 205 VAL A CA 1
ATOM 1611 C C . VAL A 1 205 ? -5.731 -4.003 10.473 1.00 98.31 205 VAL A C 1
ATOM 1613 O O . VAL A 1 205 ? -6.149 -2.853 10.569 1.00 98.31 205 VAL A O 1
ATOM 1616 N N . GLY A 1 206 ? -5.151 -4.601 11.516 1.00 97.94 206 GLY A N 1
ATOM 1617 C CA . GLY A 1 206 ? -4.944 -3.904 12.788 1.00 97.94 206 GLY A CA 1
ATOM 1618 C C . GLY A 1 206 ? -3.866 -2.820 12.715 1.00 97.94 206 GLY A C 1
ATOM 1619 O O . GLY A 1 206 ? -3.987 -1.789 13.376 1.00 97.94 206 GLY A O 1
ATOM 1620 N N . HIS A 1 207 ? -2.833 -3.028 11.897 1.00 98.50 207 HIS A N 1
ATOM 1621 C CA . HIS A 1 207 ? -1.840 -1.996 11.593 1.00 98.50 207 HIS A CA 1
ATOM 1622 C C . HIS A 1 207 ? -2.451 -0.882 10.746 1.00 98.50 207 HIS A C 1
ATOM 1624 O O . HIS A 1 207 ? -2.273 0.280 11.095 1.00 98.50 207 HIS A O 1
ATOM 1630 N N . LEU A 1 208 ? -3.289 -1.224 9.763 1.00 98.44 208 LEU A N 1
ATOM 1631 C CA . LEU A 1 208 ? -4.042 -0.249 8.973 1.00 98.44 208 LEU A CA 1
ATOM 1632 C C . LEU A 1 208 ? -4.873 0.695 9.854 1.00 98.44 208 LEU A C 1
ATOM 1634 O O . LEU A 1 208 ? -4.763 1.909 9.725 1.00 98.44 208 LEU A O 1
ATOM 1638 N N . VAL A 1 209 ? -5.639 0.170 10.818 1.00 97.69 209 VAL A N 1
ATOM 1639 C CA . VAL A 1 209 ? -6.412 1.008 11.761 1.00 97.69 209 VAL A CA 1
ATOM 1640 C C . VAL A 1 209 ? -5.514 1.960 12.560 1.00 97.69 209 VAL A C 1
ATOM 1642 O O . VAL A 1 209 ? -5.880 3.114 12.791 1.00 97.69 209 VAL A O 1
ATOM 1645 N N . GLN A 1 210 ? -4.331 1.506 12.984 1.00 97.25 210 GLN A N 1
ATOM 1646 C CA . GLN A 1 210 ? -3.379 2.363 13.696 1.00 97.25 210 GLN A CA 1
ATOM 1647 C C . GLN A 1 210 ? -2.767 3.434 12.794 1.00 97.25 210 GLN A C 1
ATOM 1649 O O . GLN A 1 210 ? -2.617 4.571 13.249 1.00 97.25 210 GLN A O 1
ATOM 1654 N N . THR A 1 211 ? -2.431 3.092 11.549 1.00 98.00 211 THR A N 1
ATOM 1655 C CA . THR A 1 211 ? -1.869 4.040 10.584 1.00 98.00 211 THR A CA 1
ATOM 1656 C C . THR A 1 211 ? -2.896 5.088 10.184 1.00 98.00 211 THR A C 1
ATOM 1658 O O . THR A 1 211 ? -2.582 6.269 10.290 1.00 98.00 211 THR A O 1
ATOM 1661 N N . MET A 1 212 ? -4.141 4.703 9.883 1.00 97.31 212 MET A N 1
ATOM 1662 C CA . MET A 1 212 ? -5.234 5.655 9.633 1.00 97.31 212 MET A CA 1
ATOM 1663 C C . MET A 1 212 ? -5.424 6.612 10.817 1.00 97.31 212 MET A C 1
ATOM 1665 O O . MET A 1 212 ? -5.519 7.820 10.636 1.00 97.31 212 MET A O 1
ATOM 1669 N N . GLN A 1 213 ? -5.385 6.108 12.058 1.00 95.81 213 GLN A N 1
ATOM 1670 C CA . GLN A 1 213 ? -5.466 6.979 13.236 1.00 95.81 213 GLN A CA 1
ATOM 1671 C C . GLN A 1 213 ? -4.267 7.933 13.347 1.00 95.81 213 GLN A C 1
ATOM 1673 O O . GLN A 1 213 ? -4.426 9.075 13.783 1.00 95.81 213 GLN A O 1
ATOM 1678 N N . ALA A 1 214 ? -3.059 7.467 13.021 1.00 96.38 214 ALA A N 1
ATOM 1679 C CA . ALA A 1 214 ? -1.866 8.306 13.020 1.00 96.38 214 ALA A CA 1
ATOM 1680 C C . ALA A 1 214 ? -1.938 9.384 11.927 1.00 96.38 214 ALA A C 1
ATOM 1682 O O . ALA A 1 214 ? -1.537 10.518 12.185 1.00 96.38 214 ALA A O 1
ATOM 1683 N N . TYR A 1 215 ? -2.486 9.046 10.760 1.00 95.50 215 TYR A N 1
ATOM 1684 C CA . TYR A 1 215 ? -2.699 9.963 9.645 1.00 95.50 215 TYR A CA 1
ATOM 1685 C C . TYR A 1 215 ? -3.741 11.032 10.002 1.00 95.50 215 TYR A C 1
ATOM 1687 O O . TYR A 1 215 ? -3.459 12.225 9.918 1.00 95.50 215 TYR A O 1
ATOM 1695 N N . ASP A 1 216 ? -4.882 10.630 10.569 1.00 93.12 216 ASP A N 1
ATOM 1696 C CA . ASP A 1 216 ? -5.887 11.551 11.117 1.00 93.12 216 ASP A CA 1
ATOM 1697 C C . ASP A 1 216 ? -5.288 12.500 12.169 1.00 93.12 216 ASP A C 1
ATOM 1699 O O . ASP A 1 216 ? -5.615 13.687 12.225 1.00 93.12 216 ASP A O 1
ATOM 1703 N N . ASP A 1 217 ? -4.416 11.991 13.045 1.00 93.88 217 ASP A N 1
ATOM 1704 C CA . ASP A 1 217 ? -3.742 12.810 14.055 1.00 93.88 217 ASP A CA 1
ATOM 1705 C C . ASP A 1 217 ? -2.773 13.825 13.432 1.00 93.88 217 ASP A C 1
ATOM 1707 O O . ASP A 1 217 ? -2.666 14.945 13.938 1.00 93.88 217 ASP A O 1
ATOM 1711 N N . MET A 1 218 ? -2.105 13.462 12.334 1.00 94.88 218 MET A N 1
ATOM 1712 C CA . MET A 1 218 ? -1.267 14.372 11.554 1.00 94.88 218 MET A CA 1
ATOM 1713 C C . MET A 1 218 ? -2.114 15.482 10.923 1.00 94.88 218 MET A C 1
ATOM 1715 O O . MET A 1 218 ? -1.794 16.661 11.088 1.00 94.88 218 MET A O 1
ATOM 1719 N N . LEU A 1 219 ? -3.237 15.138 10.288 1.00 92.38 219 LEU A N 1
ATOM 1720 C CA . LEU A 1 219 ? -4.117 16.108 9.627 1.00 92.38 219 LEU A CA 1
ATOM 1721 C C . LEU A 1 219 ? -4.795 17.083 10.598 1.00 92.38 219 LEU A C 1
ATOM 1723 O O . LEU A 1 219 ? -5.063 18.222 10.229 1.00 92.38 219 LEU A O 1
ATOM 1727 N N . LYS A 1 220 ? -4.982 16.722 11.875 1.00 91.94 220 LYS A N 1
ATOM 1728 C CA . LYS A 1 220 ? -5.462 17.664 12.914 1.00 91.94 220 LYS A CA 1
ATOM 1729 C C . LYS A 1 220 ? -4.533 18.859 13.147 1.00 91.94 220 LYS A C 1
ATOM 1731 O O . LYS A 1 220 ? -4.945 19.820 13.799 1.00 91.94 220 LYS A O 1
ATOM 1736 N N . SER A 1 221 ? -3.285 18.794 12.682 1.00 90.50 221 SER A N 1
ATOM 1737 C CA . SER A 1 221 ? -2.356 19.929 12.722 1.00 90.50 221 SER A CA 1
ATOM 1738 C C . SER A 1 221 ? -2.589 20.949 11.600 1.00 90.50 221 SER A C 1
ATOM 1740 O O . SER A 1 221 ? -2.029 22.044 11.658 1.00 90.50 221 SER A O 1
ATOM 1742 N N . VAL A 1 222 ? -3.434 20.615 10.620 1.00 89.81 222 VAL A N 1
ATOM 1743 C CA . VAL A 1 222 ? -3.777 21.447 9.464 1.00 89.81 222 VAL A CA 1
ATOM 1744 C C . VAL A 1 222 ? -5.166 22.055 9.653 1.00 89.81 222 VAL A C 1
ATOM 1746 O O . VAL A 1 222 ? -6.047 21.471 10.286 1.00 89.81 222 VAL A O 1
ATOM 1749 N N . ASP A 1 223 ? -5.363 23.266 9.130 1.00 88.56 223 ASP A N 1
ATOM 1750 C CA . ASP A 1 223 ? -6.670 23.917 9.160 1.00 88.56 223 ASP A CA 1
ATOM 1751 C C . ASP A 1 223 ? -7.698 23.120 8.324 1.00 88.56 223 ASP A C 1
ATOM 1753 O O . ASP A 1 223 ? -7.433 22.834 7.155 1.00 88.56 223 ASP A O 1
ATOM 1757 N N . PRO A 1 224 ? -8.883 22.779 8.870 1.00 87.94 224 PRO A N 1
ATOM 1758 C CA . PRO A 1 224 ? -9.870 21.977 8.146 1.00 87.94 224 PRO A CA 1
ATOM 1759 C C . PRO A 1 224 ? -10.359 22.600 6.834 1.00 87.94 224 PRO A C 1
ATOM 1761 O O . PRO A 1 224 ? -10.739 21.863 5.926 1.00 87.94 224 PRO A O 1
ATOM 1764 N N . GLN A 1 225 ? -10.365 23.935 6.719 1.00 87.25 225 GLN A N 1
ATOM 1765 C CA . GLN A 1 225 ? -10.745 24.594 5.470 1.00 87.25 225 GLN A CA 1
ATOM 1766 C C . GLN A 1 225 ? -9.665 24.386 4.405 1.00 87.25 225 GLN A C 1
ATOM 1768 O O . GLN A 1 225 ? -10.002 24.119 3.257 1.00 87.25 225 GLN A O 1
ATOM 1773 N N . ALA A 1 226 ? -8.386 24.433 4.790 1.00 85.88 226 ALA A N 1
ATOM 1774 C CA . ALA A 1 226 ? -7.277 24.148 3.883 1.00 85.88 226 ALA A CA 1
ATOM 1775 C C . ALA A 1 226 ? -7.310 22.700 3.366 1.00 85.88 226 ALA A C 1
ATOM 1777 O O . ALA A 1 226 ? -7.104 22.480 2.177 1.00 85.88 226 ALA A O 1
ATOM 1778 N N . ILE A 1 227 ? -7.640 21.727 4.228 1.00 85.69 227 ILE A N 1
ATOM 1779 C CA . ILE A 1 227 ? -7.866 20.329 3.812 1.00 85.69 227 ILE A CA 1
ATOM 1780 C C . ILE A 1 227 ? -8.980 20.263 2.762 1.00 85.69 227 ILE A C 1
ATOM 1782 O O . ILE A 1 227 ? -8.790 19.707 1.689 1.00 85.69 227 ILE A O 1
ATOM 1786 N N . ALA A 1 228 ? -10.132 20.879 3.028 1.00 85.44 228 ALA A N 1
ATOM 1787 C CA . ALA A 1 228 ? -11.269 20.814 2.112 1.00 85.44 228 ALA A CA 1
ATOM 1788 C C . ALA A 1 228 ? -11.029 21.498 0.750 1.00 85.44 228 ALA A C 1
ATOM 1790 O O . ALA A 1 228 ? -11.692 21.148 -0.225 1.00 85.44 228 ALA A O 1
ATOM 1791 N N . GLU A 1 229 ? -10.148 22.499 0.685 1.00 86.50 229 GLU A N 1
ATOM 1792 C CA . GLU A 1 229 ? -9.907 23.292 -0.528 1.00 86.50 229 GLU A CA 1
ATOM 1793 C C . GLU A 1 229 ? -8.736 22.788 -1.370 1.00 86.50 229 GLU A C 1
ATOM 1795 O O . GLU A 1 229 ? -8.775 22.935 -2.593 1.00 86.50 229 GLU A O 1
ATOM 1800 N N . SER A 1 230 ? -7.715 22.217 -0.730 1.00 82.69 230 SER A N 1
ATOM 1801 C CA . SER A 1 230 ? -6.419 21.997 -1.372 1.00 82.69 230 SER A CA 1
ATOM 1802 C C . SER A 1 230 ? -5.848 20.600 -1.179 1.00 82.69 230 SER A C 1
ATOM 1804 O O . SER A 1 230 ? -4.734 20.382 -1.628 1.00 82.69 230 SER A O 1
ATOM 1806 N N . PHE A 1 231 ? -6.533 19.657 -0.529 1.00 81.31 231 PHE A N 1
ATOM 1807 C CA . PHE A 1 231 ? -6.012 18.291 -0.404 1.00 81.31 231 PHE A CA 1
ATOM 1808 C C . PHE A 1 231 ? -5.926 17.602 -1.785 1.00 81.31 231 PHE A C 1
ATOM 1810 O O . PHE A 1 231 ? -6.827 17.803 -2.601 1.00 81.31 231 PHE A O 1
ATOM 1817 N N . PRO A 1 232 ? -4.855 16.834 -2.079 1.00 74.62 232 PRO A N 1
ATOM 1818 C CA . PRO A 1 232 ? -3.705 16.502 -1.219 1.00 74.62 232 PRO A CA 1
ATOM 1819 C C . PRO A 1 232 ? -2.590 17.565 -1.171 1.00 74.62 232 PRO A C 1
ATOM 1821 O O . PRO A 1 232 ? -1.677 17.459 -0.361 1.00 74.62 232 PRO A O 1
ATOM 1824 N N . ASN A 1 233 ? -2.672 18.643 -1.950 1.00 82.56 233 ASN A N 1
ATOM 1825 C CA . ASN A 1 233 ? -1.706 19.758 -1.987 1.00 82.56 233 ASN A CA 1
ATOM 1826 C C . ASN A 1 233 ? -1.774 20.701 -0.763 1.00 82.56 233 ASN A C 1
ATOM 1828 O O . ASN A 1 233 ? -1.692 21.927 -0.880 1.00 82.56 233 ASN A O 1
ATOM 1832 N N . ILE A 1 234 ? -1.957 20.146 0.433 1.00 84.69 234 ILE A N 1
ATOM 1833 C CA . ILE A 1 234 ? -1.936 20.897 1.686 1.00 84.69 234 ILE A CA 1
ATOM 1834 C C . ILE A 1 234 ? -0.533 20.960 2.278 1.00 84.69 234 ILE A C 1
ATOM 1836 O O . ILE A 1 234 ? 0.228 19.999 2.256 1.00 84.69 234 ILE A O 1
ATOM 1840 N N . GLN A 1 235 ? -0.224 22.078 2.932 1.00 86.25 235 GLN A N 1
ATOM 1841 C CA . GLN A 1 235 ? 0.977 22.175 3.753 1.00 86.25 235 GLN A CA 1
ATOM 1842 C C . GLN A 1 235 ? 0.730 21.570 5.137 1.00 86.25 235 GLN A C 1
ATOM 1844 O O . GLN A 1 235 ? 0.143 22.200 6.021 1.00 86.25 235 GLN A O 1
ATOM 1849 N N . VAL A 1 236 ? 1.215 20.346 5.335 1.00 89.44 236 VAL A N 1
ATOM 1850 C CA . VAL A 1 236 ? 1.302 19.726 6.661 1.00 89.44 236 VAL A CA 1
ATOM 1851 C C . VAL A 1 236 ? 2.584 20.203 7.355 1.00 89.44 236 VAL A C 1
ATOM 1853 O O . VAL A 1 236 ? 3.644 20.116 6.741 1.00 89.44 236 VAL A O 1
ATOM 1856 N N . PRO A 1 237 ? 2.550 20.663 8.621 1.00 92.12 237 PRO A N 1
ATOM 1857 C CA . PRO A 1 237 ? 3.759 21.017 9.368 1.00 92.12 237 PRO A CA 1
ATOM 1858 C C . PRO A 1 237 ? 4.789 19.879 9.424 1.00 92.12 237 PRO A C 1
ATOM 1860 O O . PRO A 1 237 ? 4.431 18.730 9.698 1.00 92.12 237 PRO A O 1
ATOM 1863 N N . ASP A 1 238 ? 6.072 20.205 9.244 1.00 91.88 238 ASP A N 1
ATOM 1864 C CA . ASP A 1 238 ? 7.177 19.235 9.279 1.00 91.88 238 ASP A CA 1
ATOM 1865 C C . ASP A 1 238 ? 7.168 18.404 10.567 1.00 91.88 238 ASP A C 1
ATOM 1867 O O . ASP A 1 238 ? 7.362 17.190 10.533 1.00 91.88 238 ASP A O 1
ATOM 1871 N N . GLU A 1 239 ? 6.885 19.023 11.719 1.00 93.88 239 GLU A N 1
ATOM 1872 C CA . GLU A 1 239 ? 6.839 18.308 12.996 1.00 93.88 239 GLU A CA 1
ATOM 1873 C C . GLU A 1 239 ? 5.733 17.250 13.036 1.00 93.88 239 GLU A C 1
ATOM 1875 O O . GLU A 1 239 ? 5.914 16.202 13.660 1.00 93.88 239 GLU A O 1
ATOM 1880 N N . ALA A 1 240 ? 4.598 17.504 12.378 1.00 95.12 240 ALA A N 1
ATOM 1881 C CA . ALA A 1 240 ? 3.496 16.554 12.299 1.00 95.12 240 ALA A CA 1
ATOM 1882 C C . ALA A 1 240 ? 3.841 15.385 11.365 1.00 95.12 240 ALA A C 1
ATOM 1884 O O . ALA A 1 240 ? 3.602 14.235 11.737 1.00 95.12 240 ALA A O 1
ATOM 1885 N N . ARG A 1 241 ? 4.485 15.657 10.220 1.00 94.56 241 ARG A N 1
ATOM 1886 C CA . ARG A 1 241 ? 4.975 14.617 9.296 1.00 94.56 241 ARG A CA 1
ATOM 1887 C C . ARG A 1 241 ? 6.039 13.732 9.942 1.00 94.56 241 ARG A C 1
ATOM 1889 O O . ARG A 1 241 ? 5.924 12.509 9.928 1.00 94.56 241 ARG A O 1
ATOM 1896 N N . ILE A 1 242 ? 7.026 14.337 10.607 1.00 95.06 242 ILE A N 1
ATOM 1897 C CA . ILE A 1 242 ? 8.070 13.611 11.351 1.00 95.06 242 ILE A CA 1
ATOM 1898 C C . ILE A 1 242 ? 7.447 12.749 12.457 1.00 95.06 242 ILE A C 1
ATOM 1900 O O . ILE A 1 242 ? 7.881 11.618 12.679 1.00 95.06 242 ILE A O 1
ATOM 1904 N N . ALA A 1 243 ? 6.428 13.259 13.156 1.00 96.88 243 ALA A N 1
ATOM 1905 C CA . ALA A 1 243 ? 5.727 12.499 14.186 1.00 96.88 243 ALA A CA 1
ATOM 1906 C C . ALA A 1 243 ? 4.930 11.320 13.607 1.00 96.88 243 ALA A C 1
ATOM 1908 O O . ALA A 1 243 ? 4.925 10.252 14.221 1.00 96.88 243 ALA A O 1
ATOM 1909 N N . PHE A 1 244 ? 4.285 11.492 12.449 1.00 97.31 244 PHE A N 1
ATOM 1910 C CA . PHE A 1 244 ? 3.606 10.413 11.731 1.00 97.31 244 PHE A CA 1
ATOM 1911 C C . PHE A 1 244 ? 4.594 9.321 11.320 1.00 97.31 244 PHE A C 1
ATOM 1913 O O . PHE A 1 244 ? 4.431 8.179 11.751 1.00 97.31 244 PHE A O 1
ATOM 1920 N N . LEU A 1 245 ? 5.667 9.690 10.611 1.00 97.00 245 LEU A N 1
ATOM 1921 C CA . LEU A 1 245 ? 6.728 8.775 10.187 1.00 97.00 245 LEU A CA 1
ATOM 1922 C C . LEU A 1 245 ? 7.280 7.983 11.379 1.00 97.00 245 LEU A C 1
ATOM 1924 O O . LEU A 1 245 ? 7.231 6.757 11.398 1.00 97.00 245 LEU A O 1
ATOM 1928 N N . ALA A 1 246 ? 7.724 8.678 12.430 1.00 97.44 246 ALA A N 1
ATOM 1929 C CA . ALA A 1 246 ? 8.289 8.032 13.613 1.00 97.44 246 ALA A CA 1
ATOM 1930 C C . ALA A 1 246 ? 7.289 7.101 14.318 1.00 97.44 246 ALA A C 1
ATOM 1932 O O . ALA A 1 246 ? 7.687 6.085 14.890 1.00 97.44 246 ALA A O 1
ATOM 1933 N N . ARG A 1 247 ? 5.995 7.443 14.303 1.00 97.75 247 ARG A N 1
ATOM 1934 C CA . ARG A 1 247 ? 4.945 6.627 14.914 1.00 97.75 247 ARG A CA 1
ATOM 1935 C C . ARG A 1 247 ? 4.673 5.368 14.100 1.00 97.75 247 ARG A C 1
ATOM 1937 O O . ARG A 1 247 ? 4.610 4.304 14.707 1.00 97.75 247 ARG A O 1
ATOM 1944 N N . VAL A 1 248 ? 4.518 5.477 12.782 1.00 98.25 248 VAL A N 1
ATOM 1945 C CA . VAL A 1 248 ? 4.239 4.328 11.906 1.00 98.25 248 VAL A CA 1
ATOM 1946 C C . VAL A 1 248 ? 5.445 3.401 11.844 1.00 98.25 248 VAL A C 1
ATOM 1948 O O . VAL A 1 248 ? 5.296 2.218 12.133 1.00 98.25 248 VAL A O 1
ATOM 1951 N N . SER A 1 249 ? 6.656 3.931 11.639 1.00 97.75 249 SER A N 1
ATOM 1952 C CA . SER A 1 249 ? 7.884 3.124 11.642 1.00 97.75 249 SER A CA 1
ATOM 19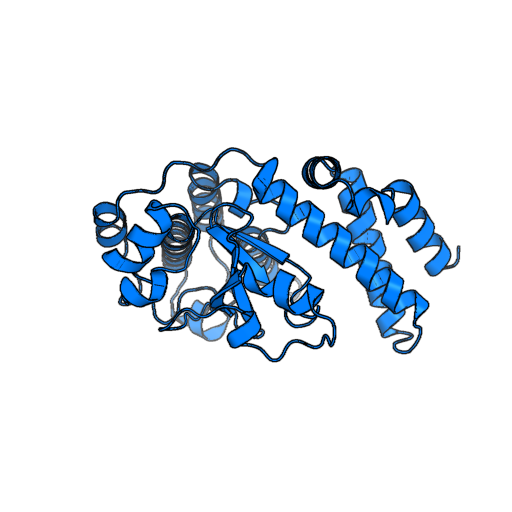53 C C . SER A 1 249 ? 8.120 2.368 12.951 1.00 97.75 249 SER A C 1
ATOM 1955 O O . SER A 1 249 ? 8.841 1.380 12.960 1.00 97.75 249 SER A O 1
ATOM 1957 N N . ALA A 1 250 ? 7.542 2.806 14.073 1.00 97.75 250 ALA A N 1
ATOM 1958 C CA . ALA A 1 250 ? 7.691 2.106 15.346 1.00 97.75 250 ALA A CA 1
ATOM 1959 C C . ALA A 1 250 ? 6.839 0.828 15.456 1.00 97.75 250 ALA A C 1
ATOM 1961 O O . ALA A 1 250 ? 7.154 -0.019 16.293 1.00 97.75 250 ALA A O 1
ATOM 1962 N N . PHE A 1 251 ? 5.758 0.696 14.677 1.00 97.69 251 PHE A N 1
ATOM 1963 C CA . PHE A 1 251 ? 4.884 -0.483 14.722 1.00 97.69 251 PHE A CA 1
ATOM 1964 C C . PHE A 1 251 ? 4.761 -1.227 13.391 1.00 97.69 251 PHE A C 1
ATOM 1966 O O . PHE A 1 251 ? 4.473 -2.417 13.409 1.00 97.69 251 PHE A O 1
ATOM 1973 N N . ASP A 1 252 ? 4.980 -0.564 12.261 1.00 98.31 252 ASP A N 1
ATOM 1974 C CA . ASP A 1 252 ? 4.946 -1.149 10.921 1.00 98.31 252 ASP A CA 1
ATOM 1975 C C . ASP A 1 252 ? 6.020 -0.476 10.045 1.00 98.31 252 ASP A C 1
ATOM 1977 O O . ASP A 1 252 ? 5.717 0.428 9.264 1.00 98.31 252 ASP A O 1
ATOM 1981 N N . PRO A 1 253 ? 7.301 -0.857 10.211 1.00 97.81 253 PRO A N 1
ATOM 1982 C CA . PRO A 1 253 ? 8.413 -0.285 9.453 1.00 97.81 253 PRO A CA 1
ATOM 1983 C C . PRO A 1 253 ? 8.228 -0.389 7.935 1.00 97.81 253 PRO A C 1
ATOM 1985 O O . PRO A 1 253 ? 8.547 0.560 7.221 1.00 97.81 253 PRO A O 1
ATOM 1988 N N . GLY A 1 254 ? 7.663 -1.504 7.455 1.00 97.94 254 GLY A N 1
ATOM 1989 C CA . GLY A 1 254 ? 7.382 -1.732 6.036 1.00 97.94 254 GLY A CA 1
ATOM 1990 C C . GLY A 1 254 ? 6.420 -0.706 5.437 1.00 97.94 254 GLY A C 1
ATOM 1991 O O . GLY A 1 254 ? 6.564 -0.350 4.275 1.00 97.94 254 GLY A O 1
ATOM 1992 N N . ALA A 1 255 ? 5.499 -0.144 6.227 1.00 98.25 255 ALA A N 1
ATOM 1993 C CA . ALA A 1 255 ? 4.560 0.870 5.737 1.00 98.25 255 ALA A CA 1
ATOM 1994 C C . ALA A 1 255 ? 5.252 2.193 5.369 1.00 98.25 255 ALA A C 1
ATOM 1996 O O . ALA A 1 255 ? 4.688 2.982 4.621 1.00 98.25 255 ALA A O 1
ATOM 1997 N N . MET A 1 256 ? 6.461 2.432 5.888 1.00 97.50 256 MET A N 1
ATOM 1998 C CA . MET A 1 256 ? 7.288 3.612 5.602 1.00 97.50 256 MET A CA 1
ATOM 1999 C C . MET A 1 256 ? 8.513 3.274 4.740 1.00 97.50 256 MET A C 1
ATOM 2001 O O . MET A 1 256 ? 9.435 4.084 4.648 1.00 97.50 256 MET A O 1
ATOM 2005 N N . ALA A 1 257 ? 8.558 2.079 4.147 1.00 96.56 257 ALA A N 1
ATOM 2006 C CA . ALA A 1 257 ? 9.559 1.743 3.147 1.00 96.56 257 ALA A CA 1
ATOM 2007 C C . ALA A 1 257 ? 9.259 2.463 1.824 1.00 96.56 257 ALA A C 1
ATOM 2009 O O . ALA A 1 257 ? 8.103 2.717 1.496 1.00 96.56 257 ALA A O 1
ATOM 2010 N N . GLU A 1 258 ? 10.301 2.757 1.050 1.00 94.50 258 GLU A N 1
ATOM 2011 C CA . GLU A 1 258 ? 10.152 3.328 -0.290 1.00 94.50 258 GLU A CA 1
ATOM 2012 C C . GLU A 1 258 ? 9.256 2.448 -1.174 1.00 94.50 258 GLU A C 1
ATOM 2014 O O . GLU A 1 258 ? 9.391 1.219 -1.190 1.00 94.50 258 GLU A O 1
ATOM 2019 N N . GLY A 1 259 ? 8.329 3.077 -1.897 1.00 94.81 259 GLY A N 1
ATOM 2020 C CA . GLY A 1 259 ? 7.323 2.388 -2.694 1.00 94.81 259 GLY A CA 1
ATOM 2021 C C . GLY A 1 259 ? 6.139 1.840 -1.898 1.00 94.81 259 GLY A C 1
ATOM 2022 O O . GLY A 1 259 ? 5.195 1.367 -2.518 1.00 94.81 259 GLY A O 1
ATOM 2023 N N . ALA A 1 260 ? 6.122 1.893 -0.561 1.00 97.88 260 ALA A N 1
ATOM 2024 C CA . ALA A 1 260 ? 4.921 1.578 0.217 1.00 97.88 260 ALA A CA 1
ATOM 2025 C C . ALA A 1 260 ? 3.883 2.706 0.110 1.00 97.88 260 ALA A C 1
ATOM 2027 O O . ALA A 1 260 ? 4.237 3.875 -0.012 1.00 97.88 260 ALA A O 1
ATOM 2028 N N . PHE A 1 261 ? 2.599 2.366 0.221 1.00 97.88 261 PHE A N 1
ATOM 2029 C CA . PHE A 1 261 ? 1.486 3.309 0.057 1.00 97.88 261 PHE A CA 1
ATOM 2030 C C . PHE A 1 261 ? 1.651 4.555 0.928 1.00 97.88 261 PHE A C 1
ATOM 2032 O O . PHE A 1 261 ? 1.721 5.671 0.430 1.00 97.88 261 PHE A O 1
ATOM 2039 N N . TRP A 1 262 ? 1.826 4.369 2.237 1.00 97.56 262 TRP A N 1
ATOM 2040 C CA . TRP A 1 262 ? 1.924 5.493 3.166 1.00 97.56 262 TRP A CA 1
ATOM 2041 C C . TRP A 1 262 ? 3.206 6.321 3.006 1.00 97.56 262 TRP A C 1
ATOM 2043 O O . TRP A 1 262 ? 3.233 7.477 3.428 1.00 97.56 262 TRP A O 1
ATOM 2053 N N . TYR A 1 263 ? 4.268 5.741 2.440 1.00 96.44 263 TYR A N 1
ATOM 2054 C CA . TYR A 1 263 ? 5.489 6.472 2.108 1.00 96.44 263 TYR A CA 1
ATOM 2055 C C . TYR A 1 263 ? 5.255 7.423 0.929 1.00 96.44 263 TYR A C 1
ATOM 2057 O O . TYR A 1 263 ? 5.648 8.590 0.996 1.00 96.44 263 TYR A O 1
ATOM 2065 N N . GLU A 1 264 ? 4.582 6.943 -0.119 1.00 94.62 264 GLU A N 1
ATOM 2066 C CA . GLU A 1 264 ? 4.219 7.763 -1.279 1.00 94.62 264 GLU A CA 1
ATOM 2067 C C . GLU A 1 264 ? 3.238 8.871 -0.883 1.00 94.62 264 GLU A C 1
ATOM 2069 O O . GLU A 1 264 ? 3.478 10.036 -1.191 1.00 94.62 264 GLU A O 1
ATOM 2074 N N . GLU A 1 265 ? 2.216 8.551 -0.085 1.00 93.94 265 GLU A N 1
ATOM 2075 C CA . GLU A 1 265 ? 1.268 9.542 0.444 1.00 93.94 265 GLU A CA 1
ATOM 2076 C C . GLU A 1 265 ? 1.971 10.658 1.222 1.00 93.94 265 GLU A C 1
ATOM 2078 O O . GLU A 1 265 ? 1.711 11.845 1.022 1.00 93.94 265 GLU A O 1
ATOM 2083 N N . LEU A 1 266 ? 2.923 10.303 2.091 1.00 92.81 266 LEU A N 1
ATOM 2084 C CA . LEU A 1 266 ? 3.683 11.301 2.838 1.00 92.81 266 LEU A CA 1
ATOM 2085 C C . LEU A 1 266 ? 4.548 12.167 1.910 1.00 92.81 266 LEU A C 1
ATOM 2087 O O . LEU A 1 266 ? 4.676 13.369 2.143 1.00 92.81 266 LEU A O 1
ATOM 2091 N N . SER A 1 267 ? 5.109 11.567 0.860 1.00 90.50 267 SER A N 1
ATOM 2092 C CA . SER A 1 267 ? 5.949 12.235 -0.137 1.00 90.50 267 SER A CA 1
ATOM 2093 C C . SER A 1 267 ? 5.146 13.199 -1.022 1.00 90.50 267 SER A C 1
ATOM 2095 O O . SER A 1 267 ? 5.638 14.281 -1.352 1.00 90.50 267 SER A O 1
ATOM 2097 N N . LEU A 1 268 ? 3.889 12.876 -1.351 1.00 88.00 268 LEU A N 1
ATOM 2098 C CA . LEU A 1 268 ? 2.966 13.773 -2.061 1.00 88.00 268 LEU A CA 1
ATOM 2099 C C . LEU A 1 268 ? 2.664 15.038 -1.245 1.00 88.00 268 LEU A C 1
ATOM 2101 O O . LEU A 1 268 ? 2.731 16.151 -1.775 1.00 88.00 268 LEU A O 1
ATOM 2105 N N . LEU A 1 269 ? 2.433 14.893 0.064 1.00 86.38 269 LEU A N 1
ATOM 2106 C CA . LEU A 1 269 ? 2.217 16.028 0.973 1.00 86.38 269 LEU A CA 1
ATOM 2107 C C . LEU A 1 269 ? 3.447 16.949 1.084 1.00 86.38 269 LEU A C 1
ATOM 2109 O O . LEU A 1 269 ? 3.308 18.137 1.377 1.00 86.38 269 LEU A O 1
ATOM 2113 N N . GLU A 1 270 ? 4.657 16.425 0.868 1.00 78.75 270 GLU A N 1
ATOM 2114 C CA . GLU A 1 270 ? 5.885 17.231 0.846 1.00 78.75 270 GLU A CA 1
ATOM 2115 C C . GLU A 1 270 ? 6.014 18.059 -0.432 1.00 78.75 270 GLU A C 1
ATOM 2117 O O . GLU A 1 270 ? 6.416 19.225 -0.379 1.00 78.75 270 GLU A O 1
ATOM 2122 N N . GLN A 1 271 ? 5.633 17.486 -1.573 1.00 68.06 271 GLN A N 1
ATOM 2123 C CA . GLN A 1 271 ? 5.696 18.153 -2.875 1.00 68.06 271 GLN A CA 1
ATOM 2124 C C . GLN A 1 271 ? 4.614 19.232 -3.021 1.00 68.06 271 GLN A C 1
ATOM 2126 O O . GLN A 1 271 ? 4.902 20.325 -3.514 1.00 68.06 271 GLN A O 1
ATOM 2131 N N . GLY A 1 272 ? 3.411 18.989 -2.487 1.00 56.81 272 GLY A N 1
ATOM 2132 C CA . GLY A 1 272 ? 2.299 19.949 -2.474 1.00 56.81 272 GLY A CA 1
ATOM 2133 C C . GLY A 1 272 ? 2.580 21.256 -1.715 1.00 56.81 272 GLY A C 1
ATOM 2134 O O . GLY A 1 272 ? 1.848 22.231 -1.865 1.00 56.81 272 GLY A O 1
ATOM 2135 N N . GLY A 1 273 ? 3.661 21.322 -0.927 1.00 47.97 273 GLY A N 1
ATOM 2136 C CA . GLY A 1 273 ? 4.097 22.537 -0.235 1.00 47.97 273 GLY A CA 1
ATOM 2137 C C . GLY A 1 273 ? 5.051 23.446 -1.021 1.00 47.97 273 GLY A C 1
ATOM 2138 O O . GLY A 1 273 ? 5.375 24.524 -0.513 1.00 47.97 273 GLY A O 1
ATOM 2139 N N . GLY A 1 274 ? 5.518 23.031 -2.206 1.00 43.09 274 GLY A N 1
ATOM 2140 C CA . GLY A 1 274 ? 6.664 23.638 -2.898 1.00 43.09 274 GLY A CA 1
ATOM 2141 C C . GLY A 1 274 ? 6.377 24.586 -4.069 1.00 43.09 274 GLY A C 1
ATOM 2142 O O . GLY A 1 274 ? 7.288 25.311 -4.464 1.00 43.09 274 GLY A O 1
ATOM 2143 N N . GLU A 1 275 ? 5.165 24.632 -4.632 1.00 41.78 275 GLU A N 1
ATOM 2144 C CA . GLU A 1 275 ? 4.958 25.308 -5.932 1.00 41.78 275 GLU A CA 1
ATOM 2145 C C . GLU A 1 275 ? 4.656 26.822 -5.879 1.00 41.78 275 GLU A C 1
ATOM 2147 O O . GLU A 1 275 ? 4.672 27.476 -6.919 1.00 41.78 275 GLU A O 1
ATOM 2152 N N . ASP A 1 276 ? 4.497 27.434 -4.698 1.00 43.62 276 ASP A N 1
ATOM 2153 C CA . ASP A 1 276 ? 4.067 28.845 -4.583 1.00 43.62 276 ASP A CA 1
ATOM 2154 C C . ASP A 1 276 ? 5.144 29.852 -4.113 1.00 43.62 276 ASP A C 1
ATOM 2156 O O . ASP A 1 276 ? 4.818 30.999 -3.802 1.00 43.62 276 ASP A O 1
ATOM 2160 N N . GLN A 1 277 ? 6.438 29.497 -4.066 1.00 37.62 277 GLN A N 1
ATOM 2161 C CA . GLN A 1 277 ? 7.493 30.431 -3.602 1.00 37.62 277 GLN A CA 1
ATOM 2162 C C . GLN A 1 277 ? 8.431 31.013 -4.672 1.00 37.62 277 GLN A C 1
ATOM 2164 O O . GLN A 1 277 ? 9.331 31.769 -4.315 1.00 37.62 277 GLN A O 1
ATOM 2169 N N . ASP A 1 278 ? 8.183 30.783 -5.966 1.00 39.53 278 ASP A N 1
ATOM 2170 C CA . ASP A 1 278 ? 9.016 31.332 -7.056 1.00 39.53 278 ASP A CA 1
ATOM 2171 C C . ASP A 1 278 ? 8.291 32.356 -7.955 1.00 39.53 278 ASP A C 1
ATOM 2173 O O . ASP A 1 278 ? 8.562 32.470 -9.153 1.00 39.53 278 ASP A O 1
ATOM 2177 N N . GLN A 1 279 ? 7.390 33.164 -7.385 1.00 38.44 279 GLN A N 1
ATOM 2178 C CA . GLN A 1 279 ? 6.905 34.386 -8.039 1.00 38.44 279 GLN A CA 1
ATOM 2179 C C . GLN A 1 279 ? 6.783 35.557 -7.055 1.00 38.44 279 GLN A C 1
ATOM 2181 O O . GLN A 1 279 ? 5.688 35.867 -6.602 1.00 38.44 279 GLN A O 1
ATOM 2186 N N . GLU A 1 280 ? 7.898 36.248 -6.782 1.00 33.22 280 GLU A N 1
ATOM 2187 C CA . GLU A 1 280 ? 7.931 37.716 -6.597 1.00 33.22 280 GLU A CA 1
ATOM 2188 C C . GLU A 1 280 ? 9.332 38.317 -6.817 1.00 33.22 280 GLU A C 1
ATOM 2190 O O . GLU A 1 280 ? 10.313 37.856 -6.190 1.00 33.22 280 GLU A O 1
#

Radius of gyration: 19.71 Å; Cα contacts (8 Å, |Δi|>4): 452; chains: 1; bounding box: 42×58×53 Å

InterPro domains:
  IPR025851 SUKH-4 immunity protein [PF14435] (89-264)

Mean predicted aligned error: 4.9 Å

Sequence (280 aa):
MDVITKIHALLNTVGVPAILEDPDALATMSDDHRDMLHEARDLASTAVEEKPEDEQLIDLLYMSHMTLSTSQYLYSVLAADEPAAVPSPAELNKTWAGRPLVKYDKNALKDMLVPTTTLDTLTQVGLPDEAEPYLSFEPVLKRLAEAEELDGEDEDYDRYFQAYWLLGYTEDDDALCIDERADGVVALLQRDWGFFAMQYVNASVGHLVQTMQAYDDMLKSVDPQAIAESFPNIQVPDEARIAFLARVSAFDPGAMAEGAFWYEELSLLEQGGGEDQDQE

Organism: NCBI:txid1895771